Protein AF-A0A660QD11-F1 (afdb_monomer_lite)

pLDDT: mean 92.78, std 10.87, range [31.27, 98.81]

Foldseek 3Di:
DPAPDQQNPHWADWEWDQAPVRKIKIWTWGHHPPADTFIWIWIDPPNPPDTDTQPPPRQGGPKTWQYWDQDPLKIWTKIWAQCQDPVVRDGPHATFIWIFMDSDPSHTDCVPIDGQGDADPDPDQQNRHKGNWEWDDALQKIKIWIFGGPQDSPWGFAIFMWIGNPSRHIGGQPAPDTPDGFDDAQDLQLAGKHNFYWDDDDQKIKTKIKGKHHGDHDVPSDPHPDPPIDIDIDIDMDGPVVVVVRSVDDDDPNSRPPPDDD

Sequence (262 aa):
GAPGSFDGKELLDSSPVVGKDGKVYLFYSAKATNLDYSLCGSVSDDGGHSFKKFKNNPLKRHVGVNDIIFHNDRYYLYYTDCKWNEEARRVEDQLRIYVVVSDDPETFDFSKAKAVLSPGYNKEWDSLSIGGAKVFRLAGKWWMVYQGSDKHWDFPDRFHCAVSDDLVSWMKIDNNRPLFKRGKSGAWNQGAIWQGEVRVHDDMLYLFYEAWGSEGYAPYRDVMYYEGGYSQLGLAACSIEDFLTWTQIKLSPETAIQTGFP

Structure (mmCIF, N/CA/C/O backbone):
data_AF-A0A660QD11-F1
#
_entry.id   AF-A0A660QD11-F1
#
loop_
_atom_site.group_PDB
_atom_site.id
_atom_site.type_symbol
_atom_site.label_atom_id
_atom_site.label_alt_id
_atom_site.label_comp_id
_atom_site.label_asym_id
_atom_site.label_entity_id
_atom_site.label_seq_id
_atom_site.pdbx_PDB_ins_code
_atom_site.Cartn_x
_atom_site.Cartn_y
_atom_site.Cartn_z
_atom_site.occupancy
_atom_site.B_iso_or_equiv
_atom_site.auth_seq_id
_atom_site.auth_comp_id
_atom_site.auth_asym_id
_atom_site.auth_atom_id
_atom_site.pdbx_PDB_model_num
ATOM 1 N N . GLY A 1 1 ? -5.719 20.757 -1.429 1.00 77.88 1 GLY A N 1
ATOM 2 C CA . GLY A 1 1 ? -6.441 21.725 -0.577 1.00 77.88 1 GLY A CA 1
ATOM 3 C C . GLY A 1 1 ? -6.055 23.147 -0.918 1.00 77.88 1 GLY A C 1
ATOM 4 O O . GLY A 1 1 ? -5.396 23.367 -1.924 1.00 77.88 1 GLY A O 1
ATOM 5 N N . ALA A 1 2 ? -6.466 24.120 -0.101 1.00 84.38 2 ALA A N 1
ATOM 6 C CA . ALA A 1 2 ? -6.066 25.515 -0.294 1.00 84.38 2 ALA A CA 1
ATOM 7 C C . ALA A 1 2 ? -4.530 25.672 -0.225 1.00 84.38 2 ALA A C 1
ATOM 9 O O . ALA A 1 2 ? -3.879 24.897 0.494 1.00 84.38 2 ALA A O 1
ATOM 10 N N . PRO A 1 3 ? -3.939 26.666 -0.914 1.00 84.44 3 PRO A N 1
ATOM 11 C CA . PRO A 1 3 ? -2.522 26.984 -0.769 1.00 84.44 3 PRO A CA 1
ATOM 12 C C . PRO A 1 3 ? -2.124 27.117 0.708 1.00 84.44 3 PRO A C 1
ATOM 14 O O . PRO A 1 3 ? -2.835 27.732 1.498 1.00 84.44 3 PRO A O 1
ATOM 17 N N . GLY A 1 4 ? -1.006 26.498 1.091 1.00 82.31 4 GLY A N 1
ATOM 18 C CA . GLY A 1 4 ? -0.515 26.483 2.476 1.00 82.31 4 GLY A CA 1
ATOM 19 C C . GLY A 1 4 ? -1.114 25.398 3.382 1.00 82.31 4 GLY A C 1
ATOM 20 O O . GLY A 1 4 ? -0.615 25.207 4.487 1.00 82.31 4 GLY A O 1
ATOM 21 N N . SER A 1 5 ? -2.128 24.648 2.933 1.00 87.94 5 SER A N 1
ATOM 22 C CA . SER A 1 5 ? -2.601 23.458 3.659 1.00 87.94 5 SER A CA 1
ATOM 23 C C . SER A 1 5 ? -1.692 22.240 3.435 1.00 87.94 5 SER A C 1
ATOM 25 O O . SER A 1 5 ? -0.905 22.207 2.490 1.00 87.94 5 SER A O 1
ATOM 27 N N . PHE A 1 6 ? -1.819 21.225 4.296 1.00 88.00 6 PHE A N 1
ATOM 28 C CA . PHE A 1 6 ? -1.014 19.993 4.270 1.00 88.00 6 PHE A CA 1
ATOM 29 C C . PHE A 1 6 ? -1.144 19.171 2.972 1.00 88.00 6 PHE A C 1
ATOM 31 O O . PHE A 1 6 ? -0.243 18.411 2.643 1.00 88.00 6 PHE A O 1
ATOM 38 N N . ASP A 1 7 ? -2.221 19.365 2.208 1.00 90.00 7 ASP A N 1
ATOM 39 C CA . ASP A 1 7 ? -2.457 18.779 0.878 1.00 90.00 7 ASP A CA 1
ATOM 40 C C . ASP A 1 7 ? -2.529 19.865 -0.213 1.00 90.00 7 ASP A C 1
ATOM 42 O O . ASP A 1 7 ? -3.217 19.724 -1.224 1.00 90.00 7 ASP A O 1
ATOM 46 N N . GLY A 1 8 ? -1.893 21.017 0.021 1.00 89.69 8 GLY A N 1
ATOM 47 C CA . GLY A 1 8 ? -1.971 22.192 -0.848 1.00 89.69 8 GLY A CA 1
ATOM 48 C C . GLY A 1 8 ? -1.295 22.027 -2.213 1.00 89.69 8 GLY A C 1
ATOM 49 O O . GLY A 1 8 ? -1.544 22.854 -3.085 1.00 89.69 8 GLY A O 1
ATOM 50 N N . LYS A 1 9 ? -0.455 20.998 -2.402 1.00 91.50 9 LYS A N 1
ATOM 51 C CA . LYS A 1 9 ? 0.122 20.648 -3.710 1.00 91.50 9 LYS A CA 1
ATOM 52 C C . LYS A 1 9 ? -0.584 19.455 -4.336 1.00 91.50 9 LYS A C 1
ATOM 54 O O . LYS A 1 9 ? -1.064 19.561 -5.457 1.00 91.50 9 LYS A O 1
ATOM 59 N N . GLU A 1 10 ? -0.631 18.335 -3.620 1.00 90.94 10 GLU A N 1
ATOM 60 C CA . GLU A 1 10 ? -1.153 17.073 -4.147 1.00 90.94 10 GLU A CA 1
ATOM 61 C C . GLU A 1 10 ? -1.957 16.334 -3.069 1.00 90.94 10 GLU A C 1
ATOM 63 O O . GLU A 1 10 ? -1.630 16.387 -1.877 1.00 90.94 10 GLU A O 1
ATOM 68 N N . LEU A 1 11 ? -2.998 15.638 -3.524 1.00 92.38 11 LEU A N 1
ATOM 69 C CA . LEU A 1 11 ? -3.723 14.597 -2.807 1.00 92.38 11 LEU A CA 1
ATOM 70 C C . LEU A 1 11 ? -3.674 13.369 -3.714 1.00 92.38 11 LEU A C 1
ATOM 72 O O . LEU A 1 11 ? -4.241 13.390 -4.803 1.00 92.38 11 LEU A O 1
ATOM 76 N N . LEU A 1 12 ? -2.937 12.354 -3.287 1.00 91.62 12 LEU A N 1
ATOM 77 C CA . LEU A 1 12 ? -2.628 11.142 -4.043 1.00 91.62 12 LEU A CA 1
ATOM 78 C C . LEU A 1 12 ? -2.985 9.924 -3.204 1.00 91.62 12 LEU A C 1
ATOM 80 O O . LEU A 1 12 ? -3.249 10.085 -2.014 1.00 91.62 12 LEU A O 1
ATOM 84 N N . ASP A 1 13 ? -2.945 8.739 -3.820 1.00 91.12 13 ASP A N 1
ATOM 85 C CA . ASP A 1 13 ? -3.109 7.432 -3.177 1.00 91.12 13 ASP A CA 1
ATOM 86 C C . ASP A 1 13 ? -4.219 7.430 -2.133 1.00 91.12 13 ASP A C 1
ATOM 88 O O . ASP A 1 13 ? -3.989 7.747 -0.968 1.00 91.12 13 ASP A O 1
ATOM 92 N N . SER A 1 14 ? -5.439 7.100 -2.542 1.00 95.00 14 SER A N 1
ATOM 93 C CA . SER A 1 14 ? -6.582 7.154 -1.635 1.00 95.00 14 SER A CA 1
ATOM 94 C C . SER A 1 14 ? -7.103 5.773 -1.265 1.00 95.00 14 SER A C 1
ATOM 96 O O . SER A 1 14 ? -6.942 4.801 -2.008 1.00 95.00 14 SER A O 1
ATOM 98 N N . SER A 1 15 ? -7.724 5.697 -0.093 1.00 97.44 15 SER A N 1
ATOM 99 C CA . SER A 1 15 ? -8.391 4.497 0.378 1.00 97.44 15 SER A CA 1
ATOM 100 C C . SER A 1 15 ? -9.648 4.861 1.166 1.00 97.44 15 SER A C 1
ATOM 102 O O . SER A 1 15 ? -9.540 5.443 2.252 1.00 97.44 15 SER A O 1
ATOM 104 N N . PRO A 1 16 ? -10.842 4.585 0.615 1.00 97.12 16 PRO A N 1
ATOM 105 C CA . PRO A 1 16 ? -12.098 4.795 1.313 1.00 97.12 16 PRO A CA 1
ATOM 106 C C . PRO A 1 16 ? -12.467 3.587 2.183 1.00 97.12 16 PRO A C 1
ATOM 108 O O . PRO A 1 16 ? -12.182 2.445 1.834 1.00 97.12 16 PRO A O 1
ATOM 111 N N . VAL A 1 17 ? -13.185 3.832 3.275 1.00 98.00 17 VAL A N 1
ATOM 112 C CA . VAL A 1 17 ? -13.848 2.799 4.076 1.00 98.00 17 VAL A CA 1
ATOM 113 C C . VAL A 1 17 ? -15.191 3.314 4.580 1.00 98.00 17 VAL A C 1
ATOM 115 O O . VAL A 1 17 ? -15.317 4.485 4.936 1.00 98.00 17 VAL A O 1
ATOM 118 N N . VAL A 1 18 ? -16.199 2.443 4.621 1.00 97.94 18 VAL A N 1
ATOM 119 C CA . VAL A 1 18 ? -17.482 2.749 5.265 1.00 97.94 18 VAL A CA 1
ATOM 120 C C . VAL A 1 18 ? -17.427 2.273 6.712 1.00 97.94 18 VAL A C 1
ATOM 122 O O . VAL A 1 18 ? -17.139 1.104 6.971 1.00 97.94 18 VAL A O 1
ATOM 125 N N . GLY A 1 19 ? -17.662 3.184 7.653 1.00 95.56 19 GLY A N 1
ATOM 126 C CA . GLY A 1 19 ? -17.728 2.862 9.077 1.00 95.56 19 GLY A CA 1
ATOM 127 C C . GLY A 1 19 ? -19.075 2.274 9.495 1.00 95.56 19 GLY A C 1
ATOM 128 O O . GLY A 1 19 ? -20.055 2.317 8.752 1.00 95.56 19 GLY A O 1
ATOM 129 N N . LYS A 1 20 ? -19.164 1.779 10.736 1.00 94.44 20 LYS A N 1
ATOM 130 C CA . LYS A 1 20 ? -20.438 1.299 11.320 1.00 94.44 20 LYS A CA 1
ATOM 131 C C . LYS A 1 20 ? -21.542 2.355 11.393 1.00 94.44 20 LYS A C 1
ATOM 133 O O . LYS A 1 20 ? -22.709 2.010 11.529 1.00 94.44 20 LYS A O 1
ATOM 138 N N . ASP A 1 21 ? -21.177 3.630 11.359 1.00 95.81 21 ASP A N 1
ATOM 139 C CA . ASP A 1 21 ? -22.100 4.762 11.361 1.00 95.81 21 ASP A CA 1
ATOM 140 C C . ASP A 1 21 ? -22.581 5.149 9.952 1.00 95.81 21 ASP A C 1
ATOM 142 O O . ASP A 1 21 ? -23.309 6.128 9.799 1.00 95.81 21 ASP A O 1
ATOM 146 N N . GLY A 1 22 ? -22.193 4.383 8.926 1.00 96.38 22 GLY A N 1
ATOM 147 C CA . GLY A 1 22 ? -22.567 4.610 7.531 1.00 96.38 22 GLY A CA 1
ATOM 148 C C . GLY A 1 22 ? -21.799 5.747 6.856 1.00 96.38 22 GLY A C 1
ATOM 149 O O . GLY A 1 22 ? -22.058 6.039 5.689 1.00 96.38 22 GLY A O 1
ATOM 150 N N . LYS A 1 23 ? -20.852 6.385 7.554 1.00 98.06 23 LYS A N 1
ATOM 151 C CA . LYS A 1 23 ? -20.016 7.445 6.987 1.00 98.06 23 LYS A CA 1
ATOM 152 C C . LYS A 1 23 ? -18.918 6.866 6.113 1.00 98.06 23 LYS A C 1
ATOM 154 O O . LYS A 1 23 ? -18.403 5.778 6.380 1.00 98.06 23 LYS A O 1
ATOM 159 N N . VAL A 1 24 ? -18.516 7.629 5.100 1.00 98.56 24 VAL A N 1
ATOM 160 C CA . VAL A 1 24 ? -17.360 7.293 4.264 1.00 98.56 24 VAL A CA 1
ATOM 161 C C . VAL A 1 24 ? -16.143 8.029 4.802 1.00 98.56 24 VAL A C 1
ATOM 163 O O . VAL A 1 24 ? -16.077 9.257 4.761 1.00 98.56 24 VAL A O 1
ATOM 166 N N . TYR A 1 25 ? -15.155 7.283 5.272 1.00 98.50 25 TYR A N 1
ATOM 167 C CA . TYR A 1 25 ? -13.856 7.812 5.660 1.00 98.50 25 TYR A CA 1
ATOM 168 C C . TYR A 1 25 ? -12.881 7.623 4.505 1.00 98.50 25 TYR A C 1
ATOM 170 O O . TYR A 1 25 ? -12.671 6.505 4.047 1.00 98.50 25 TYR A O 1
ATOM 178 N N . LEU A 1 26 ? -12.286 8.711 4.029 1.00 98.12 26 LEU A N 1
ATOM 179 C CA . LEU A 1 26 ? -11.295 8.708 2.961 1.00 98.12 26 LEU A CA 1
ATOM 180 C C . LEU A 1 26 ? -9.928 9.037 3.546 1.00 98.12 26 LEU A C 1
ATOM 182 O O . LEU A 1 26 ? -9.682 10.177 3.952 1.00 98.12 26 LEU A O 1
ATOM 186 N N . PHE A 1 27 ? -9.044 8.047 3.547 1.00 98.19 27 PHE A N 1
ATOM 187 C CA . PHE A 1 27 ? -7.632 8.215 3.860 1.00 98.19 27 PHE A CA 1
ATOM 188 C C . PHE A 1 27 ? -6.861 8.484 2.578 1.00 98.19 27 PHE A C 1
ATOM 190 O O . PHE A 1 27 ? -7.189 7.934 1.528 1.00 98.19 27 PHE A O 1
ATOM 197 N N . TYR A 1 28 ? -5.857 9.348 2.650 1.00 96.94 28 TYR A N 1
ATOM 198 C CA . TYR A 1 28 ? -5.106 9.763 1.475 1.00 96.94 28 TYR A CA 1
ATOM 199 C C . TYR A 1 28 ? -3.697 10.221 1.823 1.00 96.94 28 TYR A C 1
ATOM 201 O O . TYR A 1 28 ? -3.404 10.604 2.961 1.00 96.94 28 TYR A O 1
ATOM 209 N N . SER A 1 29 ? -2.836 10.230 0.815 1.00 95.38 29 SER A N 1
ATOM 210 C CA . SER A 1 29 ? -1.491 10.776 0.912 1.00 95.38 29 SER A CA 1
ATOM 211 C C . SER A 1 29 ? -1.466 12.234 0.456 1.00 95.38 29 SER A C 1
ATOM 213 O O . SER A 1 29 ? -1.891 12.584 -0.643 1.00 95.38 29 SER A O 1
ATOM 215 N N . ALA A 1 30 ? -0.973 13.113 1.317 1.00 95.06 30 ALA A N 1
ATOM 216 C CA . ALA A 1 30 ? -0.918 14.549 1.099 1.00 95.06 30 ALA A CA 1
ATOM 217 C C . ALA A 1 30 ? 0.518 15.024 0.857 1.00 95.06 30 ALA A C 1
ATOM 219 O O . ALA A 1 30 ? 1.453 14.550 1.506 1.00 95.06 30 ALA A O 1
ATOM 220 N N . LYS A 1 31 ? 0.684 16.013 -0.028 1.00 91.88 31 LYS A N 1
ATOM 221 C CA . LYS A 1 31 ? 1.933 16.774 -0.182 1.00 91.88 31 LYS A CA 1
ATOM 222 C C . LYS A 1 31 ? 1.668 18.274 -0.135 1.00 91.88 31 LYS A C 1
ATOM 224 O O . LYS A 1 31 ? 0.706 18.779 -0.725 1.00 91.88 31 LYS A O 1
ATOM 229 N N . ALA A 1 32 ? 2.595 19.004 0.480 1.00 88.31 32 ALA A N 1
ATOM 230 C CA . ALA A 1 32 ? 2.636 20.463 0.461 1.00 88.31 32 ALA A CA 1
ATOM 231 C C . ALA A 1 32 ? 4.073 20.980 0.308 1.00 88.31 32 ALA A C 1
ATOM 233 O O . ALA A 1 32 ? 5.034 20.223 0.344 1.00 88.31 32 ALA A O 1
ATOM 234 N N . THR A 1 33 ? 4.247 22.295 0.134 1.00 80.75 33 THR A N 1
ATOM 235 C CA . THR A 1 33 ? 5.582 22.913 -0.010 1.00 80.75 33 THR A CA 1
ATOM 236 C C . THR A 1 33 ? 6.511 22.623 1.168 1.00 80.75 33 THR A C 1
ATOM 238 O O . THR A 1 33 ? 7.699 22.424 0.949 1.00 80.75 33 THR A O 1
ATOM 241 N N . ASN A 1 34 ? 5.961 22.565 2.383 1.00 74.56 34 ASN A N 1
ATOM 242 C CA . ASN A 1 34 ? 6.710 22.375 3.629 1.00 74.56 34 ASN A CA 1
ATOM 243 C C . ASN A 1 34 ? 6.324 21.072 4.346 1.00 74.56 34 ASN A C 1
ATOM 245 O O . ASN A 1 34 ? 6.570 20.925 5.541 1.00 74.56 34 ASN A O 1
ATOM 249 N N . LEU A 1 35 ? 5.650 20.160 3.642 1.00 71.06 35 LEU A N 1
ATOM 250 C CA . LEU A 1 35 ? 5.231 18.879 4.187 1.00 71.06 35 LEU A CA 1
ATOM 251 C C . LEU A 1 35 ? 5.497 17.790 3.153 1.00 71.06 35 LEU A C 1
ATOM 253 O O . LEU A 1 35 ? 4.844 17.749 2.107 1.00 71.06 35 LEU A O 1
ATOM 257 N N . ASP A 1 36 ? 6.449 16.920 3.479 1.00 77.06 36 ASP A N 1
ATOM 258 C CA . ASP A 1 36 ? 6.684 15.680 2.745 1.00 77.06 36 ASP A CA 1
ATOM 259 C C . ASP A 1 36 ? 5.462 14.751 2.847 1.00 77.06 36 ASP A C 1
ATOM 261 O O . ASP A 1 36 ? 4.577 14.964 3.681 1.00 77.06 36 ASP A O 1
ATOM 265 N N . TYR A 1 37 ? 5.428 13.708 2.013 1.00 88.00 37 TYR A N 1
ATOM 266 C CA . TYR A 1 37 ? 4.344 12.718 1.925 1.00 88.00 37 TYR A CA 1
ATOM 267 C C . TYR A 1 37 ? 3.737 12.380 3.295 1.00 88.00 37 TYR A C 1
ATOM 269 O O . TYR A 1 37 ? 4.447 11.893 4.172 1.00 88.00 37 TYR A O 1
ATOM 277 N N . SER A 1 38 ? 2.461 12.702 3.515 1.00 94.62 38 SER A N 1
ATOM 278 C CA . SER A 1 38 ? 1.818 12.557 4.827 1.00 94.62 38 SER A CA 1
ATOM 279 C C . SER A 1 38 ? 0.445 11.909 4.731 1.00 94.62 38 SER A C 1
ATOM 281 O O . SER A 1 38 ? -0.397 12.318 3.936 1.00 94.62 38 SER A O 1
ATOM 283 N N . LEU A 1 39 ? 0.193 10.953 5.616 1.00 97.06 39 LEU A N 1
ATOM 284 C CA . LEU A 1 39 ? -1.078 10.269 5.763 1.00 97.06 39 LEU A CA 1
ATOM 285 C C . LEU A 1 39 ? -2.090 11.212 6.413 1.00 97.06 39 LEU A C 1
ATOM 287 O O . LEU A 1 39 ? -1.892 11.683 7.537 1.00 97.06 39 LEU A O 1
ATOM 291 N N . CYS A 1 40 ? -3.176 11.470 5.699 1.00 97.25 40 CYS A N 1
ATOM 292 C CA . CYS A 1 40 ? -4.282 12.312 6.130 1.00 97.25 40 CYS A CA 1
ATOM 293 C C . CYS A 1 40 ? -5.609 11.566 5.977 1.00 97.25 40 CYS A C 1
ATOM 295 O O . CYS A 1 40 ? -5.684 10.530 5.317 1.00 97.25 40 CYS A O 1
ATOM 297 N N . GLY A 1 41 ? -6.663 12.113 6.575 1.00 97.50 41 GLY A N 1
ATOM 298 C CA . GLY A 1 41 ? -8.009 11.584 6.424 1.00 97.50 41 GLY A CA 1
ATOM 299 C C . GLY A 1 41 ? -9.098 12.649 6.374 1.00 97.50 41 GLY A C 1
ATOM 300 O O . GLY A 1 41 ? -8.922 13.810 6.763 1.00 97.50 41 GLY A O 1
ATOM 301 N N . SER A 1 42 ? -10.245 12.247 5.849 1.00 97.88 42 SER A N 1
ATOM 302 C CA . SER A 1 42 ? -11.457 13.051 5.767 1.00 97.88 42 SER A CA 1
ATOM 303 C C . SER A 1 42 ? -12.692 12.167 5.895 1.00 97.88 42 SER A C 1
ATOM 305 O O . SER A 1 42 ? -12.618 10.964 5.668 1.00 97.88 42 SER A O 1
ATOM 307 N N . VAL A 1 43 ? -13.818 12.757 6.277 1.00 98.38 43 VAL A N 1
ATOM 308 C CA . VAL A 1 43 ? -15.099 12.072 6.456 1.00 98.38 43 VAL A CA 1
ATOM 309 C C . VAL A 1 43 ? -16.163 12.703 5.574 1.00 98.38 43 VAL A C 1
ATOM 311 O O . VAL A 1 43 ? -16.200 13.925 5.409 1.00 98.38 43 VAL A O 1
ATOM 314 N N . SER A 1 44 ? -17.028 11.863 5.030 1.00 98.50 44 SER A N 1
ATOM 315 C CA . SER A 1 44 ? -18.234 12.236 4.312 1.00 98.50 44 SER A CA 1
ATOM 316 C C . SER A 1 44 ? -19.456 11.641 5.007 1.00 98.50 44 SER A C 1
ATOM 318 O O . SER A 1 44 ? -19.491 10.450 5.326 1.00 98.50 44 SER A O 1
ATOM 320 N N . ASP A 1 45 ? -20.467 12.491 5.179 1.00 97.94 45 ASP A N 1
ATOM 321 C CA . ASP A 1 45 ? -21.786 12.141 5.718 1.00 97.94 45 ASP A CA 1
ATOM 322 C C . ASP A 1 45 ? -22.848 12.035 4.600 1.00 97.94 45 ASP A C 1
ATOM 324 O O . ASP A 1 45 ? -24.026 11.829 4.878 1.00 97.94 45 ASP A O 1
ATOM 328 N N . ASP A 1 46 ? -22.448 12.201 3.334 1.00 97.00 46 ASP A N 1
ATOM 329 C CA . ASP A 1 46 ? -23.330 12.286 2.161 1.00 97.00 46 ASP A CA 1
ATOM 330 C C . ASP A 1 46 ? -22.993 11.247 1.079 1.00 97.00 46 ASP A C 1
ATOM 332 O O . ASP A 1 46 ? -23.217 11.474 -0.106 1.00 97.00 46 ASP A O 1
ATOM 336 N N . GLY A 1 47 ? -22.445 10.096 1.477 1.00 93.69 47 GLY A N 1
ATOM 337 C CA . GLY A 1 47 ? -22.133 9.002 0.551 1.00 93.69 47 GLY A CA 1
ATOM 338 C C . GLY A 1 47 ? -20.899 9.245 -0.325 1.00 93.69 47 GLY A C 1
ATOM 339 O O . GLY A 1 47 ? -20.739 8.596 -1.355 1.00 93.69 47 GLY A O 1
ATOM 340 N N . GLY A 1 48 ? -20.015 10.160 0.077 1.00 95.56 48 GLY A N 1
ATOM 341 C CA . GLY A 1 48 ? -18.771 10.481 -0.622 1.00 95.56 48 GLY A CA 1
ATOM 342 C C . GLY A 1 48 ? -18.882 11.632 -1.624 1.00 95.56 48 GLY A C 1
ATOM 343 O O . GLY A 1 48 ? -17.968 11.815 -2.426 1.00 95.56 48 GLY A O 1
ATOM 344 N N . HIS A 1 49 ? -19.966 12.413 -1.606 1.00 95.38 49 HIS A N 1
ATOM 345 C CA . HIS A 1 49 ? -20.106 13.584 -2.478 1.00 95.38 49 HIS A CA 1
ATOM 346 C C . HIS A 1 49 ? -19.310 14.790 -1.970 1.00 95.38 49 HIS A C 1
ATOM 348 O O . HIS A 1 49 ? -18.741 15.541 -2.766 1.00 95.38 49 HIS A O 1
ATOM 354 N N . SER A 1 50 ? -19.229 14.969 -0.653 1.00 96.56 50 SER A N 1
ATOM 355 C CA . SER A 1 50 ? -18.430 16.008 -0.014 1.00 96.56 50 SER A CA 1
ATOM 356 C C . SER A 1 50 ? -17.663 15.467 1.187 1.00 96.56 50 SER A C 1
ATOM 358 O O . SER A 1 50 ? -18.105 14.553 1.878 1.00 96.56 50 SER A O 1
ATOM 360 N N . PHE A 1 51 ? -16.485 16.045 1.437 1.00 96.81 51 PHE A N 1
ATOM 361 C CA . PHE A 1 51 ? -15.578 15.588 2.486 1.00 96.81 51 PHE A CA 1
ATOM 362 C C . PHE A 1 51 ? -15.158 16.726 3.408 1.00 96.81 51 PHE A C 1
ATOM 364 O O . PHE A 1 51 ? -14.716 17.794 2.973 1.00 96.81 51 PHE A O 1
ATOM 371 N N . LYS A 1 52 ? -15.217 16.454 4.710 1.00 97.12 52 LYS A N 1
ATOM 372 C CA . LYS A 1 52 ? -14.641 17.281 5.763 1.00 97.12 52 LYS A CA 1
ATOM 373 C C . LYS A 1 52 ? -13.346 16.646 6.252 1.00 97.12 52 LYS A C 1
ATOM 375 O O . LYS A 1 52 ? -13.322 15.501 6.683 1.00 97.12 52 LYS A O 1
ATOM 380 N N . LYS A 1 53 ? -12.259 17.411 6.226 1.00 96.62 53 LYS A N 1
ATOM 381 C CA . LYS A 1 53 ? -10.955 16.982 6.749 1.00 96.62 53 LYS A CA 1
ATOM 382 C C . LYS A 1 53 ? -11.032 16.680 8.246 1.00 96.62 53 LYS A C 1
ATOM 384 O O . LYS A 1 53 ? -11.659 17.439 8.989 1.00 96.62 53 LYS A O 1
ATOM 389 N N . PHE A 1 54 ? -10.329 15.638 8.684 1.00 97.31 54 PHE A N 1
ATOM 390 C CA . PHE A 1 54 ? -10.124 15.380 10.110 1.00 97.31 54 PHE A CA 1
ATOM 391 C C . PHE A 1 54 ? -9.423 16.560 10.774 1.00 97.31 54 PHE A C 1
ATOM 393 O O . PHE A 1 54 ? -8.579 17.231 10.165 1.00 97.31 54 PHE A O 1
ATOM 400 N N . LYS A 1 55 ? -9.753 16.794 12.046 1.00 94.62 55 LYS A N 1
ATOM 401 C CA . LYS A 1 55 ? -9.146 17.877 12.834 1.00 94.62 55 LYS A CA 1
ATOM 402 C C . LYS A 1 55 ? -7.667 17.625 13.128 1.00 94.62 55 LYS A C 1
ATOM 404 O O . LYS A 1 55 ? -6.899 18.577 13.181 1.00 94.62 55 LYS A O 1
ATOM 409 N N . ASN A 1 56 ? -7.284 16.358 13.274 1.00 92.12 56 ASN A N 1
ATOM 410 C CA . ASN A 1 56 ? -5.943 15.940 13.686 1.00 92.12 56 ASN A CA 1
ATOM 411 C C . ASN A 1 56 ? -4.996 15.685 12.501 1.00 92.12 56 ASN A C 1
ATOM 413 O O . ASN A 1 56 ? -3.982 15.017 12.659 1.00 92.12 56 ASN A O 1
ATOM 417 N N . ASN A 1 57 ? -5.323 16.181 11.304 1.00 94.50 57 ASN A N 1
ATOM 418 C CA . ASN A 1 57 ? -4.432 16.044 10.156 1.00 94.50 57 ASN A CA 1
ATOM 419 C C . ASN A 1 57 ? -3.146 16.884 10.312 1.00 94.50 57 ASN A C 1
ATOM 421 O O . ASN A 1 57 ? -3.221 18.021 10.784 1.00 94.50 57 ASN A O 1
ATOM 425 N N . PRO A 1 58 ? -1.997 16.397 9.804 1.00 95.00 58 PRO A N 1
ATOM 426 C CA . PRO A 1 58 ? -1.785 15.049 9.266 1.00 95.00 58 PRO A CA 1
ATOM 427 C C . PRO A 1 58 ? -1.779 13.992 10.381 1.00 95.00 58 PRO A C 1
ATOM 429 O O . PRO A 1 58 ? -1.213 14.222 11.445 1.00 95.00 58 PRO A O 1
ATOM 432 N N . LEU A 1 59 ? -2.350 12.814 10.111 1.00 96.69 59 LEU A N 1
ATOM 433 C CA . LEU A 1 59 ? -2.371 11.703 11.070 1.00 96.69 59 LEU A CA 1
ATOM 434 C C . LEU A 1 59 ? -0.959 11.159 11.321 1.00 96.69 59 LEU A C 1
ATOM 436 O O . LEU A 1 59 ? -0.597 10.856 12.456 1.00 96.69 59 LEU A O 1
ATOM 440 N N . LYS A 1 60 ? -0.143 11.056 10.265 1.00 95.69 60 LYS A N 1
ATOM 441 C CA . LYS A 1 60 ? 1.276 10.696 10.366 1.00 95.69 60 LYS A CA 1
ATOM 442 C C . LYS A 1 60 ? 2.076 11.311 9.222 1.00 95.69 60 LYS A C 1
ATOM 444 O O . LYS A 1 60 ? 1.694 11.209 8.060 1.00 95.69 60 LYS A O 1
ATOM 449 N N . ARG A 1 61 ? 3.207 11.935 9.556 1.00 93.94 61 ARG A N 1
ATOM 450 C CA . ARG A 1 61 ? 4.144 12.514 8.579 1.00 93.94 61 ARG A CA 1
ATOM 451 C C . ARG A 1 61 ? 5.071 11.446 7.989 1.00 93.94 61 ARG A C 1
ATOM 453 O O . ARG A 1 61 ? 5.347 10.442 8.647 1.00 93.94 61 ARG A O 1
ATOM 460 N N . HIS A 1 62 ? 5.586 11.717 6.790 1.00 92.56 62 HIS A N 1
ATOM 461 C CA . HIS A 1 62 ? 6.577 10.911 6.056 1.00 92.56 62 HIS A CA 1
ATOM 462 C C . HIS A 1 62 ? 6.115 9.499 5.657 1.00 92.56 62 HIS A C 1
ATOM 464 O O . HIS A 1 62 ? 6.941 8.617 5.428 1.00 92.56 62 HIS A O 1
ATOM 470 N N . VAL A 1 63 ? 4.802 9.281 5.571 1.00 94.25 63 VAL A N 1
ATOM 471 C CA . VAL A 1 63 ? 4.194 8.022 5.122 1.00 94.25 63 VAL A CA 1
ATOM 472 C C . VAL A 1 63 ? 2.968 8.306 4.264 1.00 94.25 63 VAL A C 1
ATOM 474 O O . VAL A 1 63 ? 2.323 9.340 4.429 1.00 94.25 63 VAL A O 1
ATOM 477 N N . GLY A 1 64 ? 2.639 7.375 3.374 1.00 92.12 64 GLY A N 1
ATOM 478 C CA . GLY A 1 64 ? 1.395 7.376 2.606 1.00 92.12 64 GLY A CA 1
ATOM 479 C C . GLY A 1 64 ? 0.458 6.258 3.040 1.00 92.12 64 GLY A C 1
ATOM 480 O O . GLY A 1 64 ? 0.900 5.277 3.643 1.00 92.12 64 GLY A O 1
ATOM 481 N N . VAL A 1 65 ? -0.830 6.399 2.730 1.00 95.75 65 VAL A N 1
ATOM 482 C CA . VAL A 1 65 ? -1.799 5.313 2.931 1.00 95.75 65 VAL A CA 1
ATOM 483 C C . VAL A 1 65 ? -1.567 4.199 1.911 1.00 95.75 65 VAL A C 1
ATOM 485 O O . VAL A 1 65 ? -1.278 4.463 0.747 1.00 95.75 65 VAL A O 1
ATOM 488 N N . ASN A 1 66 ? -1.732 2.956 2.355 1.00 97.56 66 ASN A N 1
ATOM 489 C CA . ASN A 1 66 ? -1.905 1.811 1.470 1.00 97.56 66 ASN A CA 1
ATOM 490 C C . ASN A 1 66 ? -3.391 1.434 1.408 1.00 97.56 66 ASN A C 1
ATOM 492 O O . ASN A 1 66 ? -4.021 1.563 0.361 1.00 97.56 66 ASN A O 1
ATOM 496 N N . ASP A 1 67 ? -3.971 1.050 2.549 1.00 98.50 67 ASP A N 1
ATOM 497 C CA . ASP A 1 67 ? -5.368 0.617 2.630 1.00 98.50 67 ASP A CA 1
ATOM 498 C C . ASP A 1 67 ? -5.977 0.862 4.015 1.00 98.50 67 ASP A C 1
ATOM 500 O O . ASP A 1 67 ? -5.252 1.035 4.996 1.00 98.50 67 ASP A O 1
ATOM 504 N N . ILE A 1 68 ? -7.303 0.837 4.112 1.00 98.62 68 ILE A N 1
ATOM 505 C CA . ILE A 1 68 ? -8.045 0.861 5.370 1.00 98.62 68 ILE A CA 1
ATOM 506 C C . ILE A 1 68 ? -9.205 -0.134 5.318 1.00 98.62 68 ILE A C 1
ATOM 508 O O . ILE A 1 68 ? -10.067 -0.068 4.449 1.00 98.62 68 ILE A O 1
ATOM 512 N N . ILE A 1 69 ? -9.268 -1.028 6.303 1.00 98.50 69 ILE A N 1
ATOM 513 C CA . ILE A 1 69 ? -10.330 -2.037 6.395 1.00 98.50 69 ILE A CA 1
ATOM 514 C C . ILE A 1 69 ? -11.122 -1.831 7.681 1.00 98.50 69 ILE A C 1
ATOM 516 O O . ILE A 1 69 ? -10.535 -1.750 8.759 1.00 98.50 69 ILE A O 1
ATOM 520 N N . PHE A 1 70 ? -12.451 -1.784 7.581 1.00 98.50 70 PHE A N 1
ATOM 521 C CA . PHE A 1 70 ? -13.342 -1.846 8.736 1.00 98.50 70 PHE A CA 1
ATOM 522 C C . PHE A 1 70 ? -13.840 -3.282 8.915 1.00 98.50 70 PHE A C 1
ATOM 524 O O . PHE A 1 70 ? -14.491 -3.843 8.034 1.00 98.50 70 PHE A O 1
ATOM 531 N N . HIS A 1 71 ? -13.499 -3.907 10.040 1.00 97.94 71 HIS A N 1
ATOM 532 C CA . HIS A 1 71 ? -13.886 -5.281 10.346 1.00 97.94 71 HIS A CA 1
ATOM 533 C C . HIS A 1 71 ? -14.015 -5.488 11.856 1.00 97.94 71 HIS A C 1
ATOM 535 O O . HIS A 1 71 ? -13.155 -5.045 12.614 1.00 97.94 71 HIS A O 1
ATOM 541 N N . ASN A 1 72 ? -15.071 -6.184 12.293 1.00 96.38 72 ASN A N 1
ATOM 54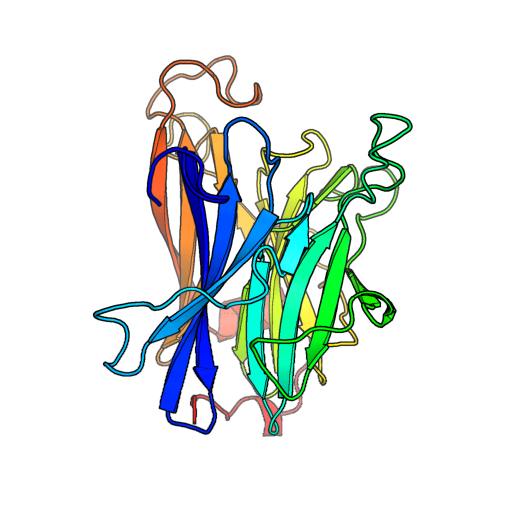2 C CA . ASN A 1 72 ? -15.352 -6.478 13.707 1.00 96.38 72 ASN A CA 1
ATOM 543 C C . ASN A 1 72 ? -15.242 -5.238 14.613 1.00 96.38 72 ASN A C 1
ATOM 545 O O . ASN A 1 72 ? -14.532 -5.265 15.616 1.00 96.38 72 ASN A O 1
ATOM 549 N N . ASP A 1 73 ? -15.911 -4.148 14.222 1.00 97.06 73 ASP A N 1
ATOM 550 C CA . ASP A 1 73 ? -15.915 -2.859 14.930 1.00 97.06 73 ASP A CA 1
ATOM 551 C C . ASP A 1 73 ? -14.542 -2.183 15.080 1.00 97.06 73 ASP A C 1
ATOM 553 O O . ASP A 1 73 ? -14.345 -1.348 15.964 1.00 97.06 73 ASP A O 1
ATOM 557 N N . ARG A 1 74 ? -13.583 -2.513 14.205 1.00 98.31 74 ARG A N 1
ATOM 558 C CA . ARG A 1 74 ? -12.228 -1.949 14.223 1.00 98.31 74 ARG A CA 1
ATOM 559 C C . ARG A 1 74 ? -11.750 -1.541 12.836 1.00 98.31 74 ARG A C 1
ATOM 561 O O . ARG A 1 74 ? -12.079 -2.173 11.837 1.00 98.31 74 ARG A O 1
ATOM 568 N N . TYR A 1 75 ? -10.920 -0.509 12.806 1.00 98.75 75 TYR A N 1
ATOM 569 C CA . TYR A 1 75 ? -10.245 0.033 11.634 1.00 98.75 75 TYR A CA 1
ATOM 570 C C . TYR A 1 75 ? -8.803 -0.463 11.588 1.00 98.75 75 TYR A C 1
ATOM 572 O O . TYR A 1 75 ? -8.046 -0.239 12.530 1.00 98.75 75 TYR A O 1
ATOM 580 N N . TYR A 1 76 ? -8.421 -1.110 10.492 1.00 98.81 76 TYR A N 1
ATOM 581 C CA . TYR A 1 76 ? -7.081 -1.624 10.222 1.00 98.81 76 TYR A CA 1
ATOM 582 C C . TYR A 1 76 ? -6.442 -0.763 9.136 1.00 98.81 76 TYR A C 1
ATOM 584 O O . TYR A 1 76 ? -6.731 -0.948 7.954 1.00 98.81 76 TYR A O 1
ATOM 592 N N . LEU A 1 77 ? -5.617 0.203 9.542 1.00 98.81 77 LEU A N 1
ATOM 593 C CA . LEU A 1 77 ? -4.976 1.156 8.639 1.00 98.81 77 LEU A CA 1
ATOM 594 C C . LEU A 1 77 ? -3.586 0.668 8.253 1.00 98.81 77 LEU A C 1
ATOM 596 O O . LEU A 1 77 ? -2.685 0.602 9.093 1.00 98.81 77 LEU A O 1
ATOM 600 N N . TYR A 1 78 ? -3.426 0.358 6.972 1.00 98.75 78 TYR A N 1
ATOM 601 C CA . TYR A 1 78 ? -2.172 -0.049 6.367 1.00 98.75 78 TYR A CA 1
ATOM 602 C C . TYR A 1 78 ? -1.451 1.141 5.753 1.00 98.75 78 TYR A C 1
ATOM 604 O O . TYR A 1 78 ? -2.040 1.960 5.045 1.00 98.75 78 TYR A O 1
ATOM 612 N N . TYR A 1 79 ? -0.146 1.204 5.975 1.00 98.00 79 TYR A N 1
ATOM 613 C CA . TYR A 1 79 ? 0.724 2.230 5.410 1.00 98.00 79 TYR A CA 1
ATOM 614 C C . TYR A 1 79 ? 2.138 1.683 5.236 1.00 98.00 79 TYR A C 1
ATOM 616 O O . TYR A 1 79 ? 2.515 0.701 5.880 1.00 98.00 79 TYR A O 1
ATOM 624 N N . THR A 1 80 ? 2.930 2.316 4.374 1.00 95.69 80 THR A N 1
ATOM 625 C CA . THR A 1 80 ? 4.348 1.976 4.220 1.00 95.69 80 THR A CA 1
ATOM 626 C C . THR A 1 80 ? 5.212 3.006 4.937 1.00 95.69 80 THR A C 1
ATOM 628 O O . THR A 1 80 ? 4.965 4.207 4.843 1.00 95.69 80 THR A O 1
ATOM 631 N N . ASP A 1 81 ? 6.226 2.543 5.662 1.00 95.44 81 ASP A N 1
ATOM 632 C CA . ASP A 1 81 ? 7.131 3.397 6.432 1.00 95.44 81 ASP A CA 1
ATOM 633 C C . ASP A 1 81 ? 8.572 2.903 6.270 1.00 95.44 81 ASP A C 1
ATOM 635 O O . ASP A 1 81 ? 8.836 1.704 6.348 1.00 95.44 81 ASP A O 1
ATOM 639 N N . CYS A 1 82 ? 9.487 3.841 6.033 1.00 93.31 82 CYS A N 1
ATOM 640 C CA . CYS A 1 82 ? 10.936 3.623 5.946 1.00 93.31 82 CYS A CA 1
ATOM 641 C C . CYS A 1 82 ? 11.691 4.223 7.143 1.00 93.31 82 CYS A C 1
ATOM 643 O O . CYS A 1 82 ? 12.915 4.360 7.115 1.00 93.31 82 CYS A O 1
ATOM 645 N N . LYS A 1 83 ? 10.958 4.632 8.188 1.00 93.62 83 LYS A N 1
ATOM 646 C CA . LYS A 1 83 ? 11.495 5.265 9.396 1.00 93.62 83 LYS A CA 1
ATOM 647 C C . LYS A 1 83 ? 12.358 6.477 9.055 1.00 93.62 83 LYS A C 1
ATOM 649 O O . LYS A 1 83 ? 13.538 6.532 9.383 1.00 93.62 83 LYS A O 1
ATOM 654 N N . TRP A 1 84 ? 11.764 7.447 8.359 1.00 93.00 84 TRP A N 1
ATOM 655 C CA . TRP A 1 84 ? 12.430 8.719 8.087 1.00 93.00 84 TRP A CA 1
ATOM 656 C C . TRP A 1 84 ? 12.800 9.430 9.394 1.00 93.00 84 TRP A C 1
ATOM 658 O O . TRP A 1 84 ? 11.932 9.719 10.220 1.00 93.00 84 TRP A O 1
ATOM 668 N N . ASN A 1 85 ? 14.085 9.738 9.553 1.00 92.69 85 ASN A N 1
ATOM 669 C CA . ASN A 1 85 ? 14.599 10.547 10.645 1.00 92.69 85 ASN A CA 1
ATOM 670 C C . ASN A 1 85 ? 14.720 12.004 10.179 1.00 92.69 85 ASN A C 1
ATOM 672 O O . ASN A 1 85 ? 15.557 12.330 9.335 1.00 92.69 85 ASN A O 1
ATOM 676 N N . GLU A 1 86 ? 13.873 12.875 10.733 1.00 88.94 86 GLU A N 1
ATOM 677 C CA . GLU A 1 86 ? 13.791 14.287 10.343 1.00 88.94 86 GLU A CA 1
ATOM 678 C C . GLU A 1 86 ? 15.053 15.078 10.727 1.00 88.94 86 GLU A C 1
ATOM 680 O O . GLU A 1 86 ? 15.519 15.898 9.935 1.00 88.94 86 GLU A O 1
ATOM 685 N N . GLU A 1 87 ? 15.654 14.785 11.885 1.00 91.50 87 GLU A N 1
ATOM 686 C CA . GLU A 1 87 ? 16.873 15.448 12.3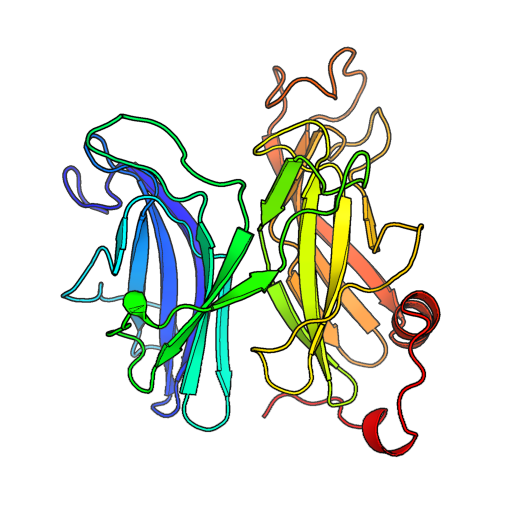68 1.00 91.50 87 GLU A CA 1
ATOM 687 C C . GLU A 1 87 ? 18.096 15.041 11.536 1.00 91.50 87 GLU A C 1
ATOM 689 O O . GLU A 1 87 ? 18.836 15.890 11.040 1.00 91.50 87 GLU A O 1
ATOM 694 N N . ALA A 1 88 ? 18.278 13.736 11.321 1.00 93.88 88 ALA A N 1
ATOM 695 C CA . ALA A 1 88 ? 19.402 13.197 10.559 1.00 93.88 88 ALA A CA 1
ATOM 696 C C . ALA A 1 88 ? 19.203 13.271 9.033 1.00 93.88 88 ALA A C 1
ATOM 698 O O . ALA A 1 88 ? 20.132 12.967 8.283 1.00 93.88 88 ALA A O 1
ATOM 699 N N . ARG A 1 89 ? 18.003 13.652 8.572 1.00 90.62 89 ARG A N 1
ATOM 700 C CA . ARG A 1 89 ? 17.608 13.763 7.158 1.00 90.62 89 ARG A CA 1
ATOM 701 C C . ARG A 1 89 ? 17.923 12.507 6.336 1.00 90.62 89 ARG A C 1
ATOM 703 O O . ARG A 1 89 ? 18.459 12.597 5.230 1.00 90.62 89 ARG A O 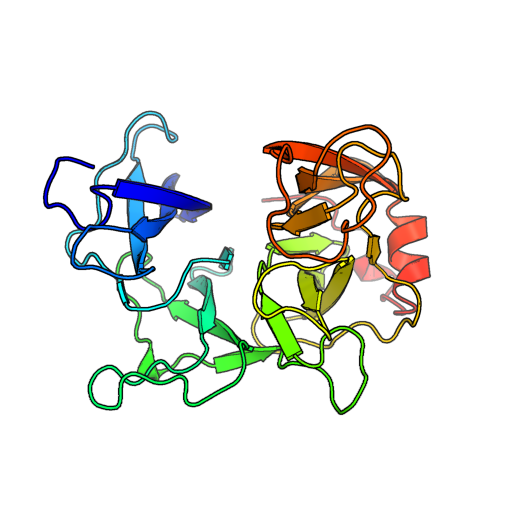1
ATOM 710 N N . ARG A 1 90 ? 17.605 11.332 6.883 1.00 92.38 90 ARG A N 1
ATOM 711 C CA . ARG A 1 90 ? 17.868 10.029 6.250 1.00 92.38 90 ARG A CA 1
ATOM 712 C C . ARG A 1 90 ? 16.800 8.999 6.608 1.00 92.38 90 ARG A C 1
ATOM 714 O O . ARG A 1 90 ? 16.157 9.102 7.650 1.00 92.38 90 ARG A O 1
ATOM 721 N N . VAL A 1 91 ? 16.655 7.984 5.760 1.00 91.88 91 VAL A N 1
ATOM 722 C CA . VAL A 1 91 ? 15.885 6.773 6.082 1.00 91.88 91 VAL A CA 1
ATOM 723 C C . VAL A 1 91 ? 16.670 5.900 7.061 1.00 91.88 91 VAL A C 1
ATOM 725 O O . VAL A 1 91 ? 17.900 5.822 6.976 1.00 91.88 91 VAL A O 1
ATOM 728 N N . GLU A 1 92 ? 15.974 5.257 7.995 1.00 94.00 92 GLU A N 1
ATOM 729 C CA . GLU A 1 92 ? 16.581 4.346 8.977 1.00 94.00 92 GLU A CA 1
ATOM 730 C C . GLU A 1 92 ? 16.159 2.886 8.783 1.00 94.00 92 GLU A C 1
ATOM 732 O O . GLU A 1 92 ? 16.729 1.998 9.413 1.00 94.00 92 GLU A O 1
ATOM 737 N N . ASP A 1 93 ? 15.210 2.624 7.882 1.00 91.44 93 ASP A N 1
ATOM 738 C CA . ASP A 1 93 ? 14.752 1.285 7.523 1.00 91.44 93 ASP A CA 1
ATOM 739 C C . ASP A 1 93 ? 14.407 1.200 6.022 1.00 91.44 93 ASP A C 1
ATOM 741 O O . ASP A 1 93 ? 14.267 2.210 5.326 1.00 91.44 93 ASP A O 1
ATOM 745 N N . GLN A 1 94 ? 14.254 -0.020 5.511 1.00 90.62 94 GLN A N 1
ATOM 746 C CA . GLN A 1 94 ? 13.642 -0.255 4.203 1.00 90.62 94 GLN A CA 1
ATOM 747 C C . GLN A 1 94 ? 12.134 0.016 4.268 1.00 90.62 94 GLN A C 1
ATOM 749 O O . GLN A 1 94 ? 11.536 -0.022 5.344 1.00 90.62 94 GLN A O 1
ATOM 754 N N . LEU A 1 95 ? 11.496 0.249 3.116 1.00 92.62 95 LEU A N 1
ATOM 755 C CA . LEU A 1 95 ? 10.036 0.332 3.059 1.00 92.62 95 LEU A CA 1
ATOM 756 C C . LEU A 1 95 ? 9.420 -0.994 3.509 1.00 92.62 95 LEU A C 1
ATOM 758 O O . LEU A 1 95 ? 9.614 -2.024 2.867 1.00 92.62 95 LEU A O 1
ATOM 762 N N . ARG A 1 96 ? 8.665 -0.945 4.607 1.00 95.38 96 ARG A N 1
ATOM 763 C CA . ARG A 1 96 ? 7.880 -2.064 5.141 1.00 95.38 96 ARG A CA 1
ATOM 764 C C . ARG A 1 96 ? 6.422 -1.666 5.242 1.00 95.38 96 ARG A C 1
ATOM 766 O O . ARG A 1 96 ? 6.115 -0.495 5.468 1.00 95.38 96 ARG A O 1
ATOM 773 N N . ILE A 1 97 ? 5.533 -2.647 5.134 1.00 98.06 97 ILE A N 1
ATOM 774 C CA . ILE A 1 97 ? 4.101 -2.428 5.329 1.00 98.06 97 ILE A CA 1
ATOM 775 C C . ILE A 1 97 ? 3.793 -2.604 6.814 1.00 98.06 97 ILE A C 1
ATOM 777 O O . ILE A 1 97 ? 4.128 -3.624 7.423 1.00 98.06 97 ILE A O 1
ATOM 781 N N . TYR A 1 98 ? 3.142 -1.601 7.389 1.00 98.56 98 TYR A N 1
ATOM 782 C CA . TYR A 1 98 ? 2.666 -1.583 8.763 1.00 98.56 98 TYR A CA 1
ATOM 783 C C . TYR A 1 98 ? 1.144 -1.600 8.798 1.00 98.56 98 TYR A C 1
ATOM 785 O O . TYR A 1 98 ? 0.503 -1.097 7.879 1.00 98.56 98 TYR A O 1
ATOM 793 N N . VAL A 1 99 ? 0.584 -2.118 9.891 1.00 98.81 99 VAL A N 1
ATOM 794 C CA . VAL A 1 99 ? -0.820 -1.920 10.263 1.00 98.81 99 VAL A CA 1
ATOM 795 C C . VAL A 1 99 ? -0.906 -1.253 11.632 1.00 98.81 99 VAL A C 1
ATOM 797 O O . VAL A 1 99 ? -0.178 -1.616 12.561 1.00 98.81 99 VAL A O 1
ATOM 800 N N . VAL A 1 100 ? -1.813 -0.293 11.776 1.00 98.69 100 VAL A N 1
ATOM 801 C CA . VAL A 1 100 ? -2.254 0.239 13.070 1.00 98.69 100 VAL A CA 1
ATOM 802 C C . VAL A 1 100 ? -3.760 0.035 13.192 1.00 98.69 100 VAL A C 1
ATOM 804 O O . VAL A 1 100 ? -4.494 0.201 12.219 1.00 98.69 100 VAL A O 1
ATOM 807 N N . VAL A 1 101 ? -4.216 -0.376 14.377 1.00 98.62 101 VAL A N 1
ATOM 808 C CA . VAL A 1 101 ? -5.620 -0.732 14.610 1.00 98.62 101 VAL A CA 1
ATOM 809 C C . VAL A 1 101 ? -6.257 0.249 15.583 1.00 98.62 101 VAL A C 1
ATOM 811 O O . VAL A 1 101 ? -5.698 0.487 16.655 1.00 98.62 101 VAL A O 1
ATOM 814 N N . SER A 1 102 ? -7.436 0.762 15.239 1.00 98.31 102 SER A N 1
ATOM 815 C CA . SER A 1 102 ? -8.218 1.687 16.068 1.00 98.31 102 SER A CA 1
ATOM 816 C C . SER A 1 102 ? -9.700 1.304 16.105 1.00 98.31 102 SER A C 1
ATOM 818 O O . SER A 1 102 ? -10.167 0.543 15.263 1.00 98.31 102 SER A O 1
ATOM 820 N N . ASP A 1 103 ? -10.435 1.790 17.096 1.00 97.69 103 ASP A N 1
ATOM 821 C CA . ASP A 1 103 ? -11.903 1.821 17.139 1.00 97.69 103 ASP A CA 1
ATOM 822 C C . ASP A 1 103 ? -12.478 3.152 16.609 1.00 97.69 103 ASP A C 1
ATOM 824 O O . ASP A 1 103 ? -13.656 3.218 16.256 1.00 97.69 103 ASP A O 1
ATOM 828 N N . ASP A 1 104 ? -11.633 4.181 16.494 1.00 96.81 104 ASP A N 1
ATOM 829 C CA . ASP A 1 104 ? -11.938 5.509 15.959 1.00 96.81 104 ASP A CA 1
ATOM 830 C C . ASP A 1 104 ? -11.127 5.769 14.670 1.00 96.81 104 ASP A C 1
ATOM 832 O O . ASP A 1 104 ? -9.892 5.782 14.711 1.00 96.81 104 ASP A O 1
ATOM 836 N N . PRO A 1 105 ? -11.778 6.006 13.517 1.00 95.88 105 PRO A N 1
ATOM 837 C CA . PRO A 1 105 ? -11.085 6.255 12.256 1.00 95.88 105 PRO A CA 1
ATOM 838 C C . PRO A 1 105 ? -10.410 7.635 12.188 1.00 95.88 105 PRO A C 1
ATOM 840 O O . PRO A 1 105 ? -9.657 7.882 11.251 1.00 95.88 105 PRO A O 1
ATOM 843 N N . GLU A 1 106 ? -10.634 8.544 13.142 1.00 96.75 106 GLU A N 1
ATOM 844 C CA . GLU A 1 106 ? -9.928 9.834 13.201 1.00 96.75 106 GLU A CA 1
ATOM 845 C C . GLU A 1 106 ? -8.691 9.812 14.118 1.00 96.75 106 GLU A C 1
ATOM 847 O O . GLU A 1 106 ? -7.891 10.755 14.096 1.00 96.75 106 GLU A O 1
ATOM 852 N N . THR A 1 107 ? -8.499 8.742 14.899 1.00 96.50 107 THR A N 1
ATOM 853 C CA . THR A 1 107 ? -7.467 8.673 15.944 1.00 96.50 107 THR A CA 1
ATOM 854 C C . THR A 1 107 ? -6.702 7.353 15.885 1.00 96.50 107 THR A C 1
ATOM 856 O O . THR A 1 107 ? -7.274 6.289 16.088 1.00 96.50 107 THR A O 1
ATOM 859 N N . PHE A 1 108 ? -5.380 7.404 15.683 1.00 97.94 108 PHE A N 1
ATOM 860 C CA . PHE A 1 108 ? -4.518 6.215 15.648 1.00 97.94 108 PHE A CA 1
ATOM 861 C C . PHE A 1 108 ? -3.305 6.361 16.566 1.00 97.94 108 PHE A C 1
ATOM 863 O O . PHE A 1 108 ? -2.574 7.349 16.514 1.00 97.94 108 PHE A O 1
ATOM 870 N N . ASP A 1 109 ? -3.043 5.327 17.364 1.00 97.81 109 ASP A N 1
ATOM 871 C CA . ASP A 1 109 ? -1.831 5.217 18.174 1.00 97.81 109 ASP A CA 1
ATOM 872 C C . ASP A 1 109 ? -0.731 4.499 17.379 1.00 97.81 109 ASP A C 1
ATOM 874 O O . ASP A 1 109 ? -0.561 3.279 17.456 1.00 97.81 109 ASP A O 1
ATOM 878 N N . PHE A 1 110 ? 0.030 5.263 16.592 1.00 97.56 110 PHE A N 1
ATOM 879 C CA . PHE A 1 110 ? 1.103 4.723 15.750 1.00 97.56 110 PHE A CA 1
ATOM 880 C C . PHE A 1 110 ? 2.260 4.088 16.538 1.00 97.56 110 PHE A C 1
ATOM 882 O O . PHE A 1 110 ? 3.058 3.366 15.941 1.00 97.56 110 PHE A O 1
ATOM 889 N N . SER A 1 111 ? 2.349 4.289 17.860 1.00 96.94 111 SER A N 1
ATOM 890 C CA . SER A 1 111 ? 3.318 3.564 18.697 1.00 96.94 111 SER A CA 1
ATOM 891 C C . SER A 1 111 ? 2.992 2.068 18.804 1.00 96.94 111 SER A C 1
ATOM 893 O O . SER A 1 111 ? 3.877 1.255 19.064 1.00 96.94 111 SER A O 1
ATOM 895 N N . LYS A 1 112 ? 1.734 1.692 18.536 1.00 97.81 112 LYS A N 1
ATOM 896 C CA . LYS A 1 112 ? 1.245 0.306 18.511 1.00 97.81 112 LYS A CA 1
ATOM 897 C C . LYS A 1 112 ? 1.235 -0.311 17.113 1.00 97.81 112 LYS A C 1
ATOM 899 O O . LYS A 1 112 ? 0.736 -1.427 16.951 1.00 97.81 112 LYS A O 1
ATOM 904 N N . ALA A 1 113 ? 1.742 0.396 16.104 1.00 98.19 113 ALA A N 1
ATOM 905 C CA . ALA A 1 113 ? 1.791 -0.125 14.749 1.00 98.19 113 ALA A CA 1
ATOM 906 C C . ALA A 1 113 ? 2.687 -1.369 14.671 1.00 98.19 113 ALA A C 1
ATOM 908 O O . ALA A 1 113 ? 3.787 -1.404 15.227 1.00 98.19 113 ALA A O 1
ATOM 909 N N . LYS A 1 114 ? 2.229 -2.387 13.946 1.00 98.12 114 LYS A N 1
ATOM 910 C CA . LYS A 1 114 ? 2.963 -3.636 13.728 1.00 98.12 114 LYS A CA 1
ATOM 911 C C . LYS A 1 114 ? 3.470 -3.677 12.298 1.00 98.12 114 LYS A C 1
ATOM 913 O O . LYS A 1 114 ? 2.700 -3.399 11.384 1.00 98.12 114 LYS A O 1
ATOM 918 N N . ALA A 1 115 ? 4.737 -4.033 12.100 1.00 96.94 115 ALA A N 1
ATOM 919 C CA . ALA A 1 115 ? 5.222 -4.405 10.774 1.00 96.94 115 ALA A CA 1
ATOM 920 C C . ALA A 1 115 ? 4.565 -5.736 10.391 1.00 96.94 115 ALA A C 1
ATOM 922 O O . ALA A 1 115 ? 4.703 -6.711 11.129 1.00 96.94 115 ALA A O 1
ATOM 923 N N . VAL A 1 116 ? 3.831 -5.757 9.282 1.00 97.94 116 VAL A N 1
ATOM 924 C CA . VAL A 1 116 ? 3.064 -6.930 8.832 1.00 97.94 116 VAL A CA 1
ATOM 925 C C . VAL A 1 116 ? 3.654 -7.585 7.594 1.00 97.94 116 VAL A C 1
ATOM 927 O O . VAL A 1 116 ? 3.465 -8.777 7.383 1.00 97.94 116 VAL A O 1
ATOM 930 N N . LEU A 1 117 ? 4.415 -6.830 6.803 1.00 97.56 117 LEU A N 1
ATOM 931 C CA . LEU A 1 117 ? 5.172 -7.359 5.680 1.00 97.56 117 LEU A CA 1
ATOM 932 C C . LEU A 1 117 ? 6.510 -6.629 5.588 1.00 97.56 117 LEU A C 1
ATOM 934 O O . LEU A 1 117 ? 6.561 -5.403 5.713 1.00 97.56 117 LEU A O 1
ATOM 938 N N . SER A 1 118 ? 7.577 -7.387 5.348 1.00 96.12 118 SER A N 1
ATOM 939 C CA . SER A 1 118 ? 8.937 -6.876 5.148 1.00 96.12 118 SER A CA 1
ATOM 940 C C . SER A 1 118 ? 9.432 -7.214 3.738 1.00 96.12 118 SER A C 1
ATOM 942 O O . SER A 1 118 ? 8.965 -8.208 3.168 1.00 96.12 118 SER A O 1
ATOM 944 N N . PRO A 1 119 ? 10.373 -6.434 3.174 1.00 95.19 119 PRO A N 1
ATOM 945 C CA . PRO A 1 119 ? 11.121 -6.826 1.984 1.00 95.19 119 PRO A CA 1
ATOM 946 C C . PRO A 1 119 ? 11.669 -8.249 2.096 1.00 95.19 119 PRO A C 1
ATOM 948 O O . PRO A 1 119 ? 11.967 -8.724 3.196 1.00 95.19 119 PRO A O 1
ATOM 951 N N . GLY A 1 120 ? 11.760 -8.937 0.962 1.00 93.25 120 GLY A N 1
ATOM 952 C CA . GLY A 1 120 ? 12.420 -10.234 0.879 1.00 93.25 120 GLY A CA 1
ATOM 953 C C . GLY A 1 120 ? 13.911 -10.154 1.204 1.00 93.25 120 GLY A C 1
ATOM 954 O O . GLY A 1 120 ? 14.513 -9.076 1.204 1.00 93.25 120 GLY A O 1
ATOM 955 N N . TYR A 1 121 ? 14.537 -11.297 1.470 1.00 88.06 121 TYR A N 1
ATOM 956 C CA . TYR A 1 121 ? 15.981 -11.339 1.697 1.00 88.06 121 TYR A CA 1
ATOM 957 C C . TYR A 1 121 ? 16.756 -11.342 0.369 1.00 88.06 121 TYR A C 1
ATOM 959 O O . TYR A 1 121 ? 16.207 -11.598 -0.697 1.00 88.06 121 TYR A O 1
ATOM 967 N N . ASN A 1 122 ? 18.050 -11.006 0.436 1.00 77.75 122 ASN A N 1
ATOM 968 C CA . ASN A 1 122 ? 19.019 -10.921 -0.669 1.00 77.75 122 ASN A CA 1
ATOM 969 C C . ASN A 1 122 ? 18.584 -11.536 -2.019 1.00 77.75 122 ASN A C 1
ATOM 971 O O . ASN A 1 122 ? 18.589 -12.756 -2.182 1.00 77.75 122 ASN A O 1
ATOM 975 N N . LYS A 1 123 ? 18.369 -10.668 -3.021 1.00 81.81 123 LYS A N 1
ATOM 976 C CA . LYS A 1 123 ? 18.006 -10.990 -4.419 1.00 81.81 123 LYS A CA 1
ATOM 977 C C . LYS A 1 123 ? 16.596 -11.544 -4.633 1.00 81.81 123 LYS A C 1
ATOM 979 O O . LYS A 1 123 ? 16.260 -11.880 -5.769 1.00 81.81 123 LYS A O 1
ATOM 984 N N . GLU A 1 124 ? 15.763 -11.620 -3.601 1.00 93.00 124 GLU A N 1
ATOM 985 C CA . GLU A 1 124 ? 14.323 -11.732 -3.816 1.00 93.00 124 GLU A CA 1
ATOM 986 C C . GLU A 1 124 ? 13.818 -10.508 -4.588 1.00 93.00 124 GLU A C 1
ATOM 988 O O . GLU A 1 124 ? 14.368 -9.408 -4.493 1.00 93.00 124 GLU A O 1
ATOM 993 N N . TRP A 1 125 ? 12.773 -10.707 -5.383 1.00 94.56 125 TRP A N 1
ATOM 994 C CA . TRP A 1 125 ? 12.251 -9.696 -6.306 1.00 94.56 125 TRP A CA 1
ATOM 995 C C . TRP A 1 125 ? 11.697 -8.446 -5.602 1.00 94.56 125 TRP A C 1
ATOM 997 O O . TRP A 1 125 ? 11.516 -7.426 -6.256 1.00 94.56 125 TRP A O 1
ATOM 1007 N N . ASP A 1 126 ? 11.410 -8.531 -4.302 1.00 96.00 126 ASP A N 1
ATOM 1008 C CA . ASP A 1 126 ? 10.927 -7.447 -3.443 1.00 96.00 126 ASP A CA 1
ATOM 1009 C C . ASP A 1 126 ? 11.938 -7.072 -2.347 1.00 96.00 126 ASP A C 1
ATOM 1011 O O . ASP A 1 126 ? 11.566 -6.547 -1.298 1.00 96.00 126 ASP A O 1
ATOM 1015 N N . SER A 1 127 ? 13.223 -7.376 -2.562 1.00 94.88 127 SER A N 1
ATOM 1016 C CA . SER A 1 127 ? 14.269 -7.218 -1.542 1.00 94.88 127 SER A CA 1
ATOM 1017 C C . SER A 1 127 ? 14.699 -5.773 -1.277 1.00 94.88 127 SER A C 1
ATOM 1019 O O . SER A 1 127 ? 15.308 -5.512 -0.239 1.00 94.88 127 SER A O 1
ATOM 1021 N N . LEU A 1 128 ? 14.391 -4.821 -2.166 1.00 93.06 128 LEU A N 1
ATOM 1022 C CA . LEU A 1 128 ? 14.725 -3.407 -1.969 1.00 93.06 128 LEU A CA 1
ATOM 1023 C C . LEU A 1 128 ? 13.568 -2.624 -1.341 1.00 93.06 128 LEU A C 1
ATOM 1025 O O . LEU A 1 128 ? 13.790 -1.890 -0.375 1.00 93.06 128 LEU A O 1
ATOM 1029 N N . SER A 1 129 ? 12.357 -2.763 -1.883 1.00 93.75 129 SER A N 1
ATOM 1030 C CA . SER A 1 129 ? 11.166 -2.062 -1.400 1.00 93.75 129 SER A CA 1
ATOM 1031 C C . SER A 1 129 ? 9.889 -2.878 -1.577 1.00 93.75 129 SER A C 1
ATOM 1033 O O . SER A 1 129 ? 9.758 -3.667 -2.516 1.00 93.75 129 SER A O 1
ATOM 1035 N N . ILE A 1 130 ? 8.930 -2.633 -0.680 1.00 96.56 130 ILE A N 1
ATOM 1036 C CA . ILE A 1 130 ? 7.539 -3.084 -0.782 1.00 96.56 130 ILE A CA 1
ATOM 1037 C C . ILE A 1 130 ? 6.573 -1.954 -0.420 1.00 96.56 130 ILE A C 1
ATOM 1039 O O . ILE A 1 130 ? 6.911 -1.057 0.351 1.00 96.56 130 ILE A O 1
ATOM 1043 N N . GLY A 1 131 ? 5.349 -2.001 -0.939 1.00 96.44 131 GLY A N 1
ATOM 1044 C CA . GLY A 1 131 ? 4.307 -1.029 -0.603 1.00 96.44 131 GLY A CA 1
ATOM 1045 C C . GLY A 1 131 ? 3.018 -1.240 -1.386 1.00 96.44 131 GLY A C 1
ATOM 1046 O O . GLY A 1 131 ? 2.780 -2.340 -1.886 1.00 96.44 131 GLY A O 1
ATOM 1047 N N . GLY A 1 132 ? 2.190 -0.193 -1.481 1.00 95.88 132 GLY A N 1
ATOM 1048 C CA . GLY A 1 132 ? 0.970 -0.201 -2.299 1.00 95.88 132 GLY A CA 1
ATOM 1049 C C . GLY A 1 132 ? 0.016 -1.338 -1.938 1.00 95.88 132 GLY A C 1
ATOM 1050 O O . GLY A 1 132 ? -0.589 -1.940 -2.821 1.00 95.88 132 GLY A O 1
ATOM 1051 N N . ALA A 1 133 ? -0.022 -1.705 -0.653 1.00 97.62 133 ALA A N 1
ATOM 1052 C CA . ALA A 1 133 ? -0.796 -2.840 -0.179 1.00 97.62 133 ALA A CA 1
ATOM 1053 C C . ALA A 1 133 ? -2.294 -2.570 -0.338 1.00 97.62 133 ALA A C 1
ATOM 1055 O O . ALA A 1 133 ? -2.780 -1.556 0.152 1.00 97.62 133 ALA A O 1
ATOM 1056 N N . LYS A 1 134 ? -3.024 -3.488 -0.966 1.00 98.50 134 LYS A N 1
ATOM 1057 C CA . LYS A 1 134 ? -4.486 -3.459 -1.069 1.00 98.50 134 LYS A CA 1
ATOM 1058 C C . LYS A 1 134 ? -5.048 -4.801 -0.638 1.00 98.50 134 LYS A C 1
ATOM 1060 O O . LYS A 1 134 ? -4.570 -5.850 -1.075 1.00 98.50 134 LYS A O 1
ATOM 1065 N N . VAL A 1 135 ? -6.030 -4.770 0.250 1.00 98.62 135 VAL A N 1
ATOM 1066 C CA . VAL A 1 135 ? -6.573 -5.937 0.931 1.00 98.62 135 VAL A CA 1
ATOM 1067 C C . VAL A 1 135 ? -7.968 -6.250 0.408 1.00 98.62 135 VAL A C 1
ATOM 1069 O O . VAL A 1 135 ? -8.834 -5.388 0.315 1.00 98.62 135 VAL A O 1
ATOM 1072 N N . PHE A 1 136 ? -8.209 -7.520 0.105 1.00 98.06 136 PHE A N 1
ATOM 1073 C CA . PHE A 1 136 ? -9.524 -8.028 -0.266 1.00 98.06 136 PHE A CA 1
ATOM 1074 C C . PHE A 1 136 ? -9.838 -9.318 0.494 1.00 98.06 136 PHE A C 1
ATOM 1076 O O . PHE A 1 136 ? -8.952 -9.986 1.034 1.00 98.06 136 PHE A O 1
ATOM 1083 N N . ARG A 1 137 ? -11.124 -9.669 0.557 1.00 96.38 137 ARG A N 1
ATOM 1084 C CA . ARG A 1 137 ? -11.597 -10.905 1.184 1.00 96.38 137 ARG A CA 1
ATOM 1085 C C . ARG A 1 137 ? -12.005 -11.896 0.106 1.00 96.38 137 ARG A C 1
ATOM 1087 O O . ARG A 1 137 ? -12.765 -11.550 -0.792 1.00 96.38 137 ARG A O 1
ATOM 1094 N N . LEU A 1 138 ? -11.514 -13.124 0.210 1.00 95.88 138 LEU A N 1
ATOM 1095 C CA . LEU A 1 138 ? -11.886 -14.211 -0.689 1.00 95.88 138 LEU A CA 1
ATOM 1096 C C . LEU A 1 138 ? -11.773 -15.536 0.051 1.00 95.88 138 LEU A C 1
ATOM 1098 O O . LEU A 1 138 ? -10.763 -15.803 0.706 1.00 95.88 138 LEU A O 1
ATOM 1102 N N . ALA A 1 139 ? -12.807 -16.362 -0.091 1.00 91.56 139 ALA A N 1
ATOM 1103 C CA . ALA A 1 139 ? -12.871 -17.693 0.488 1.00 91.56 139 ALA A CA 1
ATOM 1104 C C . ALA A 1 139 ? -12.523 -17.699 1.994 1.00 91.56 139 ALA A C 1
ATOM 1106 O O . ALA A 1 139 ? -11.626 -18.404 2.450 1.00 91.56 139 ALA A O 1
ATOM 1107 N N . GLY A 1 140 ? -13.172 -16.805 2.751 1.00 91.88 140 GLY A N 1
ATOM 1108 C CA . GLY A 1 140 ? -13.005 -16.610 4.198 1.00 91.88 140 GLY A CA 1
ATOM 1109 C C . GLY A 1 140 ? -11.619 -16.159 4.685 1.00 91.88 140 GLY A C 1
ATOM 1110 O O . GLY A 1 140 ? -11.482 -15.895 5.878 1.00 91.88 140 GLY A O 1
ATOM 1111 N N . LYS A 1 141 ? -10.639 -15.990 3.792 1.00 96.06 141 LYS A N 1
ATOM 1112 C CA . LYS A 1 141 ? -9.310 -15.430 4.071 1.00 96.06 141 LYS A CA 1
ATOM 1113 C C . LYS A 1 141 ? -9.228 -13.959 3.665 1.00 96.06 141 LYS A C 1
ATOM 1115 O O . LYS A 1 141 ? -9.986 -13.487 2.812 1.00 96.06 141 LYS A O 1
ATOM 1120 N N . TRP A 1 142 ? -8.265 -13.258 4.246 1.00 98.31 142 TRP A N 1
ATOM 1121 C CA . TRP A 1 142 ? -7.817 -11.951 3.785 1.00 98.31 142 TRP A CA 1
ATOM 1122 C C . TRP A 1 142 ? -6.606 -12.115 2.882 1.00 98.31 142 TRP A C 1
ATOM 1124 O O . TRP A 1 142 ? -5.695 -12.882 3.186 1.00 98.31 142 TRP A O 1
ATOM 1134 N N . TRP A 1 143 ? -6.588 -11.368 1.792 1.00 98.50 143 TRP A N 1
ATOM 1135 C CA . TRP A 1 143 ? -5.519 -11.375 0.809 1.00 98.50 143 TRP A CA 1
ATOM 1136 C C . TRP A 1 143 ? -5.021 -9.954 0.621 1.00 98.50 143 TRP A C 1
ATOM 1138 O O . TRP A 1 143 ? -5.822 -9.033 0.533 1.00 98.50 143 TRP A O 1
ATOM 1148 N N . MET A 1 144 ? -3.709 -9.777 0.561 1.00 98.75 144 MET A N 1
ATOM 1149 C CA . MET A 1 144 ? -3.051 -8.498 0.337 1.00 98.75 144 MET A CA 1
ATOM 1150 C C . MET A 1 144 ? -2.311 -8.586 -0.982 1.00 98.75 144 MET A C 1
ATOM 1152 O O . MET A 1 144 ? -1.354 -9.350 -1.094 1.00 98.75 144 MET A O 1
ATOM 1156 N N . VAL A 1 145 ? -2.732 -7.811 -1.973 1.00 98.62 145 VAL A N 1
ATOM 1157 C CA . VAL A 1 145 ? -1.894 -7.522 -3.135 1.00 98.62 145 VAL A CA 1
ATOM 1158 C C . VAL A 1 145 ? -0.904 -6.447 -2.723 1.00 98.62 145 VAL A C 1
ATOM 1160 O O . VAL A 1 145 ? -1.293 -5.450 -2.123 1.00 98.62 145 VAL A O 1
ATOM 1163 N N . TYR A 1 146 ? 0.375 -6.652 -3.010 1.00 98.44 146 TYR A N 1
ATOM 1164 C CA . TYR A 1 146 ? 1.415 -5.676 -2.708 1.00 98.44 146 TYR A CA 1
ATOM 1165 C C . TYR A 1 146 ? 2.395 -5.555 -3.869 1.00 98.44 146 TYR A C 1
ATOM 1167 O O . TYR A 1 146 ? 2.638 -6.515 -4.609 1.00 98.44 146 TYR A O 1
ATOM 1175 N N . GLN A 1 147 ? 2.963 -4.364 -4.025 1.00 97.38 147 GLN A N 1
ATOM 1176 C CA . GLN A 1 147 ? 4.009 -4.092 -5.003 1.00 97.38 147 GLN A CA 1
ATOM 1177 C C . GLN A 1 147 ? 5.383 -4.253 -4.364 1.00 97.38 147 GLN A C 1
ATOM 1179 O O . GLN A 1 147 ? 5.541 -4.072 -3.155 1.00 97.38 147 GLN A O 1
ATOM 1184 N N . GLY A 1 148 ? 6.385 -4.542 -5.184 1.00 95.56 148 GLY A N 1
ATOM 1185 C CA . GLY A 1 148 ? 7.761 -4.602 -4.717 1.00 95.56 148 GLY A CA 1
ATOM 1186 C C . GLY A 1 148 ? 8.773 -4.484 -5.842 1.00 95.56 148 GLY A C 1
ATOM 1187 O O . GLY A 1 148 ? 8.433 -4.563 -7.026 1.00 95.56 148 GLY A O 1
ATOM 1188 N N . SER A 1 149 ? 10.019 -4.253 -5.451 1.00 94.56 149 SER A N 1
ATOM 1189 C CA . SER A 1 149 ? 11.149 -4.174 -6.364 1.00 94.56 149 SER A CA 1
ATOM 1190 C C . SER A 1 149 ? 12.436 -4.616 -5.676 1.00 94.56 149 SER A C 1
ATOM 1192 O O . SER A 1 149 ? 12.611 -4.451 -4.470 1.00 94.56 149 SER A O 1
ATOM 1194 N N . ASP A 1 150 ? 13.360 -5.136 -6.474 1.00 94.56 150 ASP A N 1
ATOM 1195 C CA . ASP A 1 150 ? 14.751 -5.423 -6.135 1.00 94.56 150 ASP A CA 1
ATOM 1196 C C . ASP A 1 150 ? 15.711 -4.353 -6.685 1.00 94.56 150 ASP A C 1
ATOM 1198 O O . ASP A 1 150 ? 16.915 -4.406 -6.442 1.00 94.56 1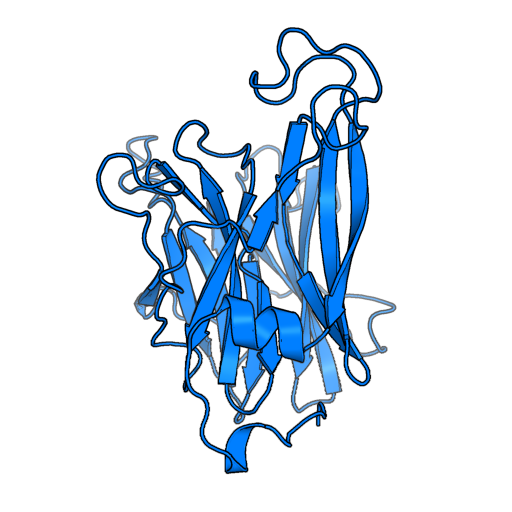50 ASP A O 1
ATOM 1202 N N . LYS A 1 151 ? 15.183 -3.376 -7.435 1.00 92.88 151 LYS A N 1
ATOM 1203 C CA . LYS A 1 151 ? 15.959 -2.377 -8.188 1.00 92.88 151 LYS A CA 1
ATOM 1204 C C . LYS A 1 151 ? 15.629 -0.942 -7.820 1.00 92.88 151 LYS A C 1
ATOM 1206 O O . LYS A 1 151 ? 16.535 -0.117 -7.732 1.00 92.88 151 LYS A O 1
ATOM 1211 N N . HIS A 1 152 ? 14.349 -0.632 -7.628 1.00 93.69 152 HIS A N 1
ATOM 1212 C CA . HIS A 1 152 ? 13.882 0.733 -7.414 1.00 93.69 152 HIS A CA 1
ATOM 1213 C C . HIS A 1 152 ? 13.189 0.887 -6.077 1.00 93.69 152 HIS A C 1
ATOM 1215 O O . HIS A 1 152 ? 12.390 0.050 -5.679 1.00 93.69 152 HIS A O 1
ATOM 1221 N N . TRP A 1 153 ? 13.445 2.007 -5.410 1.00 90.44 153 TRP A N 1
ATOM 1222 C CA . TRP A 1 153 ? 12.701 2.357 -4.208 1.00 90.44 153 TRP A CA 1
ATOM 1223 C C . TRP A 1 153 ? 11.206 2.531 -4.507 1.00 90.44 153 TRP A C 1
ATOM 1225 O O . TRP A 1 153 ? 10.369 1.997 -3.785 1.00 90.44 153 TRP A O 1
ATOM 1235 N N 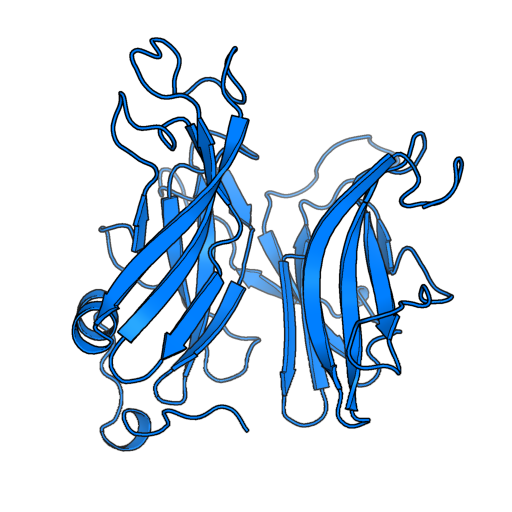. ASP A 1 154 ? 10.891 3.206 -5.614 1.00 89.69 154 ASP A N 1
ATOM 1236 C CA . ASP A 1 154 ? 9.532 3.508 -6.064 1.00 89.69 154 ASP A CA 1
ATOM 1237 C C . ASP A 1 154 ? 9.448 3.485 -7.599 1.00 89.69 154 ASP A C 1
ATOM 1239 O O . ASP A 1 154 ? 9.492 4.522 -8.251 1.00 89.69 154 ASP A O 1
ATOM 1243 N N . PHE A 1 155 ? 9.438 2.282 -8.179 1.00 96.00 155 PHE A N 1
ATOM 1244 C CA . PHE A 1 155 ? 9.160 2.020 -9.601 1.00 96.00 155 PHE A CA 1
ATOM 1245 C C . PHE A 1 155 ? 8.996 0.497 -9.818 1.00 96.00 155 PHE A C 1
ATOM 1247 O O . PHE A 1 155 ? 9.829 -0.148 -10.472 1.00 96.00 155 PHE A O 1
ATOM 1254 N N . PRO A 1 156 ? 8.007 -0.126 -9.151 1.00 96.50 156 PRO A N 1
ATOM 1255 C CA . PRO A 1 156 ? 7.829 -1.581 -9.129 1.00 96.50 156 PRO A CA 1
ATOM 1256 C C . PRO A 1 156 ? 7.465 -2.157 -10.509 1.00 96.50 156 PRO A C 1
ATOM 1258 O O . PRO A 1 156 ? 6.682 -1.583 -11.268 1.00 96.50 156 PRO A O 1
ATOM 1261 N N . ASP A 1 157 ? 8.002 -3.341 -10.829 1.00 96.25 157 ASP A N 1
ATOM 1262 C CA . ASP A 1 157 ? 7.703 -4.057 -12.079 1.00 96.25 157 ASP A CA 1
ATOM 1263 C C . ASP A 1 157 ? 6.570 -5.082 -11.936 1.00 96.25 157 ASP A C 1
ATOM 1265 O O . ASP A 1 157 ? 6.109 -5.634 -12.944 1.00 96.25 157 ASP A O 1
ATOM 1269 N N . ARG A 1 158 ? 6.156 -5.384 -10.701 1.00 97.00 158 ARG A N 1
ATOM 1270 C CA . ARG A 1 158 ? 5.221 -6.467 -10.396 1.00 97.00 158 ARG A CA 1
ATOM 1271 C C . ARG A 1 158 ? 4.457 -6.282 -9.095 1.00 97.00 158 ARG A C 1
ATOM 1273 O O . ARG A 1 158 ? 4.911 -5.605 -8.174 1.00 97.00 158 ARG A O 1
ATOM 1280 N N . PHE A 1 159 ? 3.357 -7.021 -9.019 1.00 98.50 159 PHE A N 1
ATOM 1281 C CA . PHE A 1 159 ? 2.647 -7.322 -7.787 1.00 98.50 159 PHE A CA 1
ATOM 1282 C C . PHE A 1 159 ? 2.826 -8.781 -7.375 1.00 98.50 159 PHE A C 1
ATOM 1284 O O . PHE A 1 159 ? 3.053 -9.680 -8.201 1.00 98.50 159 PHE A O 1
ATOM 1291 N N . HIS A 1 160 ? 2.637 -9.013 -6.083 1.00 97.94 160 HIS A N 1
ATOM 1292 C CA . HIS A 1 160 ? 2.507 -10.333 -5.491 1.00 97.94 160 HIS A CA 1
ATOM 1293 C C . HIS A 1 160 ? 1.445 -10.329 -4.394 1.00 97.94 160 HIS A C 1
ATOM 1295 O O . HIS A 1 160 ? 0.729 -9.340 -4.236 1.00 97.94 160 HIS A O 1
ATOM 1301 N N . CYS A 1 161 ? 1.293 -11.450 -3.689 1.00 97.56 161 CYS A N 1
ATOM 1302 C CA . CYS A 1 161 ? 0.215 -11.625 -2.728 1.00 97.56 161 CYS A CA 1
ATOM 1303 C C . CYS A 1 161 ? 0.717 -12.120 -1.369 1.00 97.56 161 CYS A C 1
ATOM 1305 O O . CYS A 1 161 ? 1.725 -12.824 -1.285 1.00 97.56 161 CYS A O 1
ATOM 1307 N N . ALA A 1 162 ? -0.008 -11.772 -0.313 1.00 98.31 162 ALA A N 1
ATOM 1308 C CA . ALA A 1 162 ? 0.093 -12.365 1.011 1.00 98.31 162 ALA A CA 1
ATOM 1309 C C . ALA A 1 162 ? -1.306 -12.740 1.519 1.00 98.31 162 ALA A C 1
ATOM 1311 O O . ALA A 1 162 ? -2.298 -12.158 1.087 1.00 98.31 162 ALA A O 1
ATOM 1312 N N . VAL A 1 163 ? -1.389 -13.698 2.439 1.00 98.38 163 VAL A N 1
ATOM 1313 C CA . VAL A 1 163 ? -2.640 -14.187 3.035 1.00 98.38 163 VAL A CA 1
ATOM 1314 C C . VAL A 1 163 ? -2.647 -13.966 4.547 1.00 98.38 163 VAL A C 1
ATOM 1316 O O . VAL A 1 163 ? -1.599 -14.025 5.193 1.00 98.38 163 VAL A O 1
ATOM 1319 N N . SER A 1 164 ? -3.824 -13.726 5.117 1.00 98.25 164 SER A N 1
ATOM 1320 C CA . SER A 1 164 ? -4.040 -13.561 6.553 1.00 98.25 164 SER A CA 1
ATOM 1321 C C . SER A 1 164 ? -5.403 -14.103 6.983 1.00 98.25 164 SER A C 1
ATOM 1323 O O . SER A 1 164 ? -6.362 -14.136 6.210 1.00 98.25 164 SER A O 1
ATOM 1325 N N . ASP A 1 165 ? -5.487 -14.510 8.247 1.00 97.00 165 ASP A N 1
ATOM 1326 C CA . ASP A 1 165 ? -6.733 -14.871 8.926 1.00 97.00 165 ASP A CA 1
ATOM 1327 C C . ASP A 1 165 ? -7.317 -13.712 9.754 1.00 97.00 165 ASP A C 1
ATOM 1329 O O . ASP A 1 165 ? -8.513 -13.695 10.040 1.00 97.00 165 ASP A O 1
ATOM 1333 N N . ASP A 1 166 ? -6.499 -12.725 10.128 1.00 97.56 166 ASP A N 1
ATOM 1334 C CA . ASP A 1 166 ? -6.802 -11.774 11.208 1.00 97.56 166 ASP A CA 1
ATOM 1335 C C . ASP A 1 166 ? -6.482 -10.302 10.879 1.00 97.56 166 ASP A C 1
ATOM 1337 O O . ASP A 1 166 ? -6.616 -9.451 11.761 1.00 97.56 166 ASP A O 1
ATOM 1341 N N . LEU A 1 167 ? -6.068 -9.995 9.638 1.00 98.56 167 LEU A N 1
ATOM 1342 C CA . LEU A 1 167 ? -5.619 -8.665 9.183 1.00 98.56 167 LEU A CA 1
ATOM 1343 C C . LEU A 1 167 ? -4.345 -8.149 9.887 1.00 98.56 167 LEU A C 1
ATOM 1345 O O . LEU A 1 167 ? -3.998 -6.975 9.779 1.00 98.56 167 LEU A O 1
ATOM 1349 N N . VAL A 1 168 ? -3.613 -8.986 10.620 1.00 98.31 168 VAL A N 1
ATOM 1350 C CA . VAL A 1 168 ? -2.411 -8.560 11.362 1.00 98.31 168 VAL A CA 1
ATOM 1351 C C . VAL A 1 168 ? -1.238 -9.493 11.101 1.00 98.31 168 VAL A C 1
ATOM 1353 O O . VAL A 1 168 ? -0.115 -9.041 10.900 1.00 98.31 168 VAL A O 1
ATOM 1356 N N . SER A 1 169 ? -1.497 -10.789 11.083 1.00 98.06 169 SER A N 1
ATOM 1357 C CA . SER A 1 169 ? -0.538 -11.849 10.827 1.00 98.06 169 SER A CA 1
ATOM 1358 C C . SER A 1 169 ? -0.630 -12.225 9.353 1.00 98.06 169 SER A C 1
ATOM 1360 O O . SER A 1 169 ? -1.627 -12.804 8.920 1.00 98.06 169 SER A O 1
ATOM 1362 N N . TRP A 1 170 ? 0.390 -11.867 8.577 1.00 98.44 170 TRP A N 1
ATOM 1363 C CA . TRP A 1 170 ? 0.418 -12.058 7.128 1.00 98.44 170 TRP A CA 1
ATOM 1364 C C . TRP A 1 170 ? 1.520 -13.034 6.716 1.00 98.44 170 TRP A C 1
ATOM 1366 O O . TRP A 1 170 ? 2.628 -13.006 7.251 1.00 98.44 170 TRP A O 1
ATOM 1376 N N . MET A 1 171 ? 1.219 -13.882 5.736 1.00 97.31 171 MET A N 1
ATOM 1377 C CA . MET A 1 171 ? 2.159 -14.816 5.119 1.00 97.31 171 MET A CA 1
ATOM 1378 C C . MET A 1 171 ? 2.257 -14.510 3.626 1.00 97.31 171 MET A C 1
ATOM 1380 O O . MET A 1 171 ? 1.245 -14.560 2.930 1.00 97.31 171 MET A O 1
ATOM 1384 N N . LYS A 1 172 ? 3.459 -14.201 3.121 1.00 96.81 172 LYS A N 1
ATOM 1385 C CA . LYS A 1 172 ? 3.689 -14.074 1.673 1.00 96.81 172 LYS A CA 1
ATOM 1386 C C . LYS A 1 172 ? 3.361 -15.395 0.982 1.00 96.81 172 LYS A C 1
ATOM 1388 O O . LYS A 1 172 ? 3.689 -16.459 1.501 1.00 96.81 172 LYS A O 1
ATOM 1393 N N . ILE A 1 173 ? 2.743 -15.315 -0.189 1.00 96.69 173 ILE A N 1
ATOM 1394 C CA . ILE A 1 173 ? 2.557 -16.486 -1.040 1.00 96.69 173 ILE A CA 1
ATOM 1395 C C . ILE A 1 173 ? 3.918 -16.912 -1.581 1.00 96.69 173 ILE A C 1
ATOM 1397 O O . ILE A 1 173 ? 4.636 -16.104 -2.158 1.00 96.69 173 ILE A O 1
ATOM 1401 N N . ASP A 1 174 ? 4.278 -18.178 -1.384 1.00 92.06 174 ASP A N 1
ATOM 1402 C CA . ASP A 1 174 ? 5.508 -18.744 -1.934 1.00 92.06 174 ASP A CA 1
ATOM 1403 C C . ASP A 1 174 ? 5.247 -19.242 -3.359 1.00 92.06 174 ASP A C 1
ATOM 1405 O O . ASP A 1 174 ? 4.908 -20.400 -3.598 1.00 92.06 174 ASP A O 1
ATOM 1409 N N . ASN A 1 175 ? 5.327 -18.328 -4.325 1.00 93.12 175 ASN A N 1
ATOM 1410 C CA . ASN A 1 175 ? 5.244 -18.669 -5.738 1.00 93.12 175 ASN A CA 1
ATOM 1411 C C . ASN A 1 175 ? 6.235 -17.822 -6.543 1.00 93.12 175 ASN A C 1
ATOM 1413 O O . ASN A 1 175 ? 6.213 -16.594 -6.532 1.00 93.12 175 ASN A O 1
ATOM 1417 N N . ASN A 1 176 ? 7.104 -18.485 -7.305 1.00 89.44 176 ASN A N 1
ATOM 1418 C CA . ASN A 1 176 ? 8.112 -17.815 -8.128 1.00 89.44 176 ASN A CA 1
ATOM 1419 C C . ASN A 1 176 ? 7.520 -17.043 -9.324 1.00 89.44 176 ASN A C 1
ATOM 1421 O O . ASN A 1 176 ? 8.201 -16.209 -9.934 1.00 89.44 176 ASN A O 1
ATOM 1425 N N . ARG A 1 177 ? 6.258 -17.308 -9.681 1.00 94.25 177 ARG A N 1
ATOM 1426 C CA . ARG A 1 177 ? 5.522 -16.542 -10.681 1.00 94.25 177 ARG A CA 1
ATOM 1427 C C . ARG A 1 177 ? 4.916 -15.310 -10.005 1.00 94.25 177 ARG A C 1
ATOM 1429 O O . ARG A 1 177 ? 4.253 -15.454 -8.985 1.00 94.25 177 ARG A O 1
ATOM 1436 N N . PRO A 1 178 ? 5.082 -14.104 -10.578 1.00 96.19 178 PRO A N 1
ATOM 1437 C CA . PRO A 1 178 ? 4.394 -12.910 -10.083 1.00 96.19 178 PRO A CA 1
ATOM 1438 C C . PRO A 1 178 ? 2.874 -13.120 -10.113 1.00 96.19 178 PRO A C 1
ATOM 1440 O O . PRO A 1 178 ? 2.383 -13.908 -10.925 1.00 96.19 178 PRO A O 1
ATOM 1443 N N . LEU A 1 179 ? 2.139 -12.372 -9.285 1.00 97.81 179 LEU A N 1
ATOM 1444 C CA . LEU A 1 179 ? 0.683 -12.303 -9.436 1.00 97.81 179 LEU A CA 1
ATOM 1445 C C . LEU A 1 179 ? 0.350 -11.535 -10.719 1.00 97.81 179 LEU A C 1
ATOM 1447 O O . LEU A 1 179 ? -0.450 -11.969 -11.539 1.00 97.81 179 LEU A O 1
ATOM 1451 N N . PHE A 1 180 ? 1.025 -10.402 -10.906 1.00 98.31 180 PHE A N 1
ATOM 1452 C CA . PHE A 1 180 ? 0.859 -9.532 -12.060 1.00 98.31 180 PHE A CA 1
ATOM 1453 C C . PHE A 1 180 ? 2.167 -8.789 -12.353 1.00 98.31 180 PHE A C 1
ATOM 1455 O O . PHE A 1 180 ? 2.955 -8.535 -11.443 1.00 98.31 180 PHE A O 1
ATOM 1462 N N . LYS A 1 181 ? 2.417 -8.453 -13.619 1.00 97.62 181 LYS A N 1
ATOM 1463 C CA . LYS A 1 181 ? 3.603 -7.712 -14.070 1.00 97.62 181 LYS A CA 1
ATOM 1464 C C . LYS A 1 181 ? 3.189 -6.561 -14.968 1.00 97.62 181 LYS A C 1
ATOM 1466 O O . LYS A 1 181 ? 2.244 -6.695 -15.742 1.00 97.62 181 LYS A O 1
ATOM 1471 N N . ARG A 1 182 ? 3.978 -5.487 -14.936 1.00 97.12 182 ARG A N 1
ATOM 1472 C CA . ARG A 1 182 ? 3.927 -4.427 -15.948 1.00 97.12 182 ARG A CA 1
ATOM 1473 C C . ARG A 1 182 ? 4.050 -5.012 -17.362 1.00 97.12 182 ARG A C 1
ATOM 1475 O O . ARG A 1 182 ? 4.573 -6.116 -17.553 1.00 97.12 182 ARG A O 1
ATOM 1482 N N . GLY A 1 183 ? 3.620 -4.251 -18.363 1.00 96.94 183 GLY A N 1
ATOM 1483 C CA . GLY A 1 183 ? 3.614 -4.693 -19.756 1.00 96.94 183 GLY A CA 1
ATOM 1484 C C . GLY A 1 183 ? 4.995 -5.071 -20.284 1.00 96.94 183 GLY A C 1
ATOM 1485 O O . GLY A 1 183 ? 6.031 -4.682 -19.747 1.00 96.94 183 GLY A O 1
ATOM 1486 N N . LYS A 1 184 ? 5.039 -5.829 -21.380 1.00 95.88 184 LYS A N 1
ATOM 1487 C CA . LYS A 1 184 ? 6.286 -6.059 -22.131 1.00 95.88 184 LYS A CA 1
ATOM 1488 C C . LYS A 1 184 ? 6.788 -4.755 -22.770 1.00 95.88 184 LYS A C 1
ATOM 1490 O O . LYS A 1 184 ? 6.058 -3.773 -22.837 1.00 95.88 184 LYS A O 1
ATOM 1495 N N . SER A 1 185 ? 8.028 -4.751 -23.261 1.00 95.62 185 SER A N 1
ATOM 1496 C CA . SER A 1 185 ? 8.559 -3.579 -23.969 1.00 95.62 185 SER A CA 1
ATOM 1497 C C . SER A 1 185 ? 7.678 -3.265 -25.179 1.00 95.62 185 SER A C 1
ATOM 1499 O O . SER A 1 185 ? 7.234 -4.186 -25.870 1.00 95.62 185 SER A O 1
ATOM 1501 N N . GLY A 1 186 ? 7.381 -1.985 -25.386 1.00 95.00 186 GLY A N 1
ATOM 1502 C CA . GLY A 1 186 ? 6.426 -1.522 -26.389 1.00 95.00 186 GLY A CA 1
ATOM 1503 C C . GLY A 1 186 ? 5.005 -1.307 -25.873 1.00 95.00 186 GLY A C 1
ATOM 1504 O O . GLY A 1 186 ? 4.258 -0.580 -26.517 1.00 95.00 186 GLY A O 1
ATOM 1505 N N . ALA A 1 187 ? 4.617 -1.905 -24.742 1.00 97.00 187 ALA A N 1
ATOM 1506 C CA . ALA A 1 187 ? 3.279 -1.723 -24.181 1.00 97.00 187 ALA A CA 1
ATOM 1507 C C . ALA A 1 187 ? 3.141 -0.371 -23.465 1.00 97.00 187 ALA A C 1
ATOM 1509 O O . ALA A 1 187 ? 4.101 0.118 -22.877 1.00 97.00 187 ALA A O 1
ATOM 1510 N N . TRP A 1 188 ? 1.930 0.188 -23.435 1.00 96.81 188 TRP A N 1
ATOM 1511 C CA . TRP A 1 188 ? 1.638 1.454 -22.749 1.00 96.81 188 TRP A CA 1
ATOM 1512 C C . TRP A 1 188 ? 2.043 1.441 -21.263 1.00 96.81 188 TRP A C 1
ATOM 1514 O O . TRP A 1 188 ? 2.602 2.407 -20.762 1.00 96.81 188 TRP A O 1
ATOM 1524 N N . ASN A 1 189 ? 1.873 0.308 -20.575 1.00 96.88 189 ASN A N 1
ATOM 1525 C CA . ASN A 1 189 ? 2.256 0.101 -19.177 1.00 96.88 189 ASN A CA 1
ATOM 1526 C C . ASN A 1 189 ? 3.655 -0.515 -19.016 1.00 96.88 189 ASN A C 1
ATOM 1528 O O . ASN A 1 189 ? 3.881 -1.320 -18.112 1.00 96.88 189 ASN A O 1
ATOM 1532 N N . GLN A 1 190 ? 4.601 -0.225 -19.914 1.00 97.00 190 GLN A N 1
ATOM 1533 C CA . GLN A 1 190 ? 5.936 -0.833 -19.865 1.00 97.00 190 GLN A CA 1
ATOM 1534 C C . GLN A 1 190 ? 6.871 -0.256 -18.784 1.00 97.00 190 GLN A C 1
ATOM 1536 O O . GLN A 1 190 ? 7.980 -0.774 -18.630 1.00 97.00 190 GLN A O 1
ATOM 1541 N N . GLY A 1 191 ? 6.478 0.787 -18.054 1.00 97.12 191 GLY A N 1
ATOM 1542 C CA . GLY A 1 191 ? 7.307 1.439 -17.040 1.00 97.12 191 GLY A CA 1
ATOM 1543 C C . GLY A 1 191 ? 7.148 0.823 -15.651 1.00 97.12 191 GLY A C 1
ATOM 1544 O O . GLY A 1 191 ? 7.995 0.033 -15.251 1.00 97.12 191 GLY A O 1
ATOM 1545 N N . ALA A 1 192 ? 6.083 1.137 -14.922 1.00 97.50 192 ALA A N 1
ATOM 1546 C CA . ALA A 1 192 ? 5.842 0.615 -13.570 1.00 97.50 192 ALA A CA 1
ATOM 1547 C C . ALA A 1 192 ? 4.343 0.497 -13.263 1.00 97.50 192 ALA A C 1
ATOM 1549 O O . ALA A 1 192 ? 3.517 0.972 -14.046 1.00 97.50 192 ALA A O 1
ATOM 1550 N N . ILE A 1 193 ? 4.001 -0.201 -12.176 1.00 98.06 193 ILE A N 1
ATOM 1551 C CA . ILE A 1 193 ? 2.616 -0.483 -11.767 1.00 98.06 193 ILE A CA 1
ATOM 1552 C C . ILE A 1 193 ? 2.403 -0.289 -10.261 1.00 98.06 193 ILE A C 1
ATOM 1554 O O . ILE A 1 193 ? 3.151 -0.841 -9.467 1.00 98.06 193 ILE A O 1
ATOM 1558 N N . TRP A 1 194 ? 1.356 0.419 -9.849 1.00 97.25 194 TRP A N 1
ATOM 1559 C CA . TRP A 1 194 ? 1.073 0.720 -8.440 1.00 97.25 194 TRP A CA 1
ATOM 1560 C C . TRP A 1 194 ? -0.372 0.399 -8.059 1.00 97.25 194 TRP A C 1
ATOM 1562 O O . TRP A 1 194 ? -1.242 0.267 -8.922 1.00 97.25 194 TRP A O 1
ATOM 1572 N N . GLN A 1 195 ? -0.616 0.299 -6.748 1.00 95.69 195 GLN A N 1
ATOM 1573 C CA . GLN A 1 195 ? -1.957 0.258 -6.146 1.00 95.69 195 GLN A CA 1
ATOM 1574 C C . GLN A 1 195 ? -2.873 -0.825 -6.748 1.00 95.69 195 GLN A C 1
ATOM 1576 O O . GLN A 1 195 ? -3.970 -0.538 -7.220 1.00 95.69 195 GLN A O 1
ATOM 1581 N N . GLY A 1 196 ? -2.408 -2.079 -6.764 1.00 97.56 196 GLY A N 1
ATOM 1582 C CA . GLY A 1 196 ? -3.160 -3.206 -7.318 1.00 97.56 196 GLY A CA 1
ATOM 1583 C C . GLY A 1 196 ? -4.383 -3.580 -6.475 1.00 97.56 196 GLY A C 1
ATOM 1584 O O . GLY A 1 196 ? -4.280 -4.419 -5.586 1.00 97.56 196 GLY A O 1
ATOM 1585 N N . GLU A 1 197 ? -5.541 -2.995 -6.764 1.00 97.69 197 GLU A N 1
ATOM 1586 C CA . GLU A 1 197 ? -6.792 -3.216 -6.040 1.00 97.69 197 GLU A CA 1
ATOM 1587 C C . GLU A 1 197 ? -7.634 -4.320 -6.690 1.00 97.69 197 GLU A C 1
ATOM 1589 O O . GLU A 1 197 ? -7.995 -4.244 -7.865 1.00 97.69 197 GLU A O 1
ATOM 1594 N N . VAL A 1 198 ? -7.977 -5.349 -5.912 1.00 98.44 198 VAL A N 1
ATOM 1595 C CA . VAL A 1 198 ? -8.774 -6.485 -6.389 1.00 98.44 198 VAL A CA 1
ATOM 1596 C C . VAL A 1 198 ? -10.231 -6.339 -5.974 1.00 98.44 198 VAL A C 1
ATOM 1598 O O . VAL A 1 198 ? -10.544 -6.155 -4.798 1.00 98.44 198 VAL A O 1
ATOM 1601 N N . ARG A 1 199 ? -11.134 -6.512 -6.940 1.00 97.31 199 ARG A N 1
ATOM 1602 C CA . ARG A 1 199 ? -12.572 -6.670 -6.725 1.00 97.31 199 ARG A CA 1
ATOM 1603 C C . ARG A 1 199 ? -13.003 -8.079 -7.112 1.00 97.31 199 ARG A C 1
ATOM 1605 O O . ARG A 1 199 ? -12.696 -8.550 -8.204 1.00 97.31 199 ARG A O 1
ATOM 1612 N N . VAL A 1 200 ? -13.715 -8.735 -6.202 1.00 96.31 200 VAL A N 1
ATOM 1613 C CA . VAL A 1 200 ? -14.350 -10.035 -6.443 1.00 96.31 200 VAL A CA 1
ATOM 1614 C C . VAL A 1 200 ? -15.731 -9.782 -7.036 1.00 96.31 200 VAL A C 1
ATOM 1616 O O . VAL A 1 200 ? -16.501 -9.003 -6.472 1.00 96.31 200 VAL A O 1
ATOM 1619 N N . HIS A 1 201 ? -16.044 -10.426 -8.155 1.00 94.81 201 HIS A N 1
ATOM 1620 C CA . HIS A 1 201 ? -17.378 -10.399 -8.743 1.00 94.81 201 HIS A CA 1
ATOM 1621 C C . HIS A 1 201 ? -17.638 -11.730 -9.447 1.00 94.81 201 HIS A C 1
ATOM 1623 O O . HIS A 1 201 ? -16.842 -12.148 -10.286 1.00 94.81 201 HIS A O 1
ATOM 1629 N N . ASP A 1 202 ? -18.726 -12.395 -9.059 1.00 94.12 202 ASP A N 1
ATOM 1630 C CA . ASP A 1 202 ? -19.055 -13.764 -9.456 1.00 94.12 202 ASP A CA 1
ATOM 1631 C C . ASP A 1 202 ? -17.877 -14.732 -9.225 1.00 94.12 202 ASP A C 1
ATOM 1633 O O . ASP A 1 202 ? -17.345 -14.810 -8.115 1.00 94.12 202 ASP A O 1
ATOM 1637 N N . ASP A 1 203 ? -17.463 -15.472 -10.249 1.00 95.81 203 ASP A N 1
ATOM 1638 C CA . ASP A 1 203 ? -16.344 -16.414 -10.230 1.00 95.81 203 ASP A CA 1
ATOM 1639 C C . ASP A 1 203 ? -15.004 -15.776 -10.649 1.00 95.81 203 ASP A C 1
ATOM 1641 O O . ASP A 1 203 ? -14.019 -16.482 -10.884 1.00 95.81 203 ASP A O 1
ATOM 1645 N N . MET A 1 204 ? -14.941 -14.441 -10.702 1.00 97.81 204 MET A N 1
ATOM 1646 C CA . MET A 1 204 ? -13.818 -13.683 -11.247 1.00 97.81 204 MET A CA 1
ATOM 1647 C C . MET A 1 204 ? -13.193 -12.717 -10.233 1.00 97.81 204 MET A C 1
ATOM 1649 O O . MET A 1 204 ? -13.850 -12.124 -9.371 1.00 97.81 204 MET A O 1
ATOM 1653 N N . LEU A 1 205 ? -11.886 -12.512 -10.389 1.00 98.50 205 LEU A N 1
ATOM 1654 C CA . LEU A 1 205 ? -11.127 -11.444 -9.750 1.00 98.50 205 LEU A CA 1
ATOM 1655 C C . LEU A 1 205 ? -10.763 -10.385 -10.786 1.00 98.50 205 LEU A C 1
ATOM 1657 O O . LEU A 1 205 ? -10.190 -10.702 -11.828 1.00 98.50 205 LEU A O 1
ATOM 1661 N N . TYR A 1 206 ? -11.041 -9.126 -10.463 1.00 98.62 206 TYR A N 1
ATOM 1662 C CA . TYR A 1 206 ? -10.727 -7.955 -11.276 1.00 98.62 206 TYR A CA 1
ATOM 1663 C C . TYR A 1 206 ? -9.685 -7.100 -10.557 1.00 98.62 206 TYR A C 1
ATOM 1665 O O . TYR A 1 206 ? -9.965 -6.539 -9.502 1.00 98.62 206 TYR A O 1
ATOM 1673 N N . LEU A 1 207 ? -8.483 -7.006 -11.122 1.00 98.62 207 LEU A N 1
ATOM 1674 C CA . LEU A 1 207 ? -7.375 -6.198 -10.621 1.00 98.62 207 LEU A CA 1
ATOM 1675 C C . LEU A 1 207 ? -7.347 -4.851 -11.348 1.00 98.62 207 LEU A C 1
ATOM 1677 O O . LEU A 1 207 ? -6.941 -4.783 -12.511 1.00 98.62 207 LEU A O 1
ATOM 1681 N N . PHE A 1 208 ? -7.731 -3.788 -10.650 1.00 98.38 208 PHE A N 1
ATOM 1682 C CA . PHE A 1 208 ? -7.501 -2.409 -11.069 1.00 98.38 208 PHE A CA 1
ATOM 1683 C C . PHE A 1 208 ? -6.118 -1.968 -10.598 1.00 98.38 208 PHE A C 1
ATOM 1685 O O . PHE A 1 208 ? -5.701 -2.305 -9.494 1.00 98.38 208 PHE A O 1
ATOM 1692 N N . TYR A 1 209 ? -5.384 -1.240 -11.431 1.00 98.19 209 TYR A N 1
ATOM 1693 C CA . TYR A 1 209 ? -4.045 -0.774 -11.075 1.00 98.19 209 TYR A CA 1
ATOM 1694 C C . TYR A 1 209 ? -3.702 0.529 -11.784 1.00 98.19 209 TYR A C 1
ATOM 1696 O O . TYR A 1 209 ? -4.151 0.776 -12.906 1.00 98.19 209 TYR A O 1
ATOM 1704 N N . GLU A 1 210 ? -2.864 1.344 -11.152 1.00 97.56 210 GLU A N 1
ATOM 1705 C CA . GLU A 1 210 ? -2.156 2.406 -11.855 1.00 97.56 210 GLU A CA 1
ATOM 1706 C C . GLU A 1 210 ? -0.990 1.791 -12.624 1.00 97.56 210 GLU A C 1
ATOM 1708 O O . GLU A 1 210 ? -0.251 0.953 -12.109 1.00 97.56 210 GLU A O 1
ATOM 1713 N N . ALA A 1 211 ? -0.801 2.224 -13.861 1.00 97.69 211 ALA A N 1
ATOM 1714 C CA . ALA A 1 211 ? 0.365 1.907 -14.658 1.00 97.69 211 ALA A CA 1
ATOM 1715 C C . ALA A 1 211 ? 0.961 3.182 -15.230 1.00 97.69 211 ALA A C 1
ATOM 1717 O O . ALA A 1 211 ? 0.238 4.065 -15.675 1.00 97.69 211 ALA A O 1
ATOM 1718 N N . TRP A 1 212 ? 2.283 3.228 -15.298 1.00 97.62 212 TRP A N 1
ATOM 1719 C CA . TRP A 1 212 ? 3.016 4.306 -15.937 1.00 97.62 212 TRP A CA 1
ATOM 1720 C C . TRP A 1 212 ? 3.866 3.747 -17.069 1.00 97.62 212 TRP A C 1
ATOM 1722 O O . TRP A 1 212 ? 4.483 2.680 -16.956 1.00 97.62 212 TRP A O 1
ATOM 1732 N N . GLY A 1 213 ? 3.911 4.481 -18.168 1.00 97.00 213 GLY A N 1
ATOM 1733 C CA . GLY A 1 213 ? 4.760 4.171 -19.302 1.00 97.00 213 GLY A CA 1
ATOM 1734 C C . GLY A 1 213 ? 4.327 4.938 -20.537 1.00 97.00 213 GLY A C 1
ATOM 1735 O O . GLY A 1 213 ? 3.612 5.932 -20.462 1.00 97.00 213 GLY A O 1
A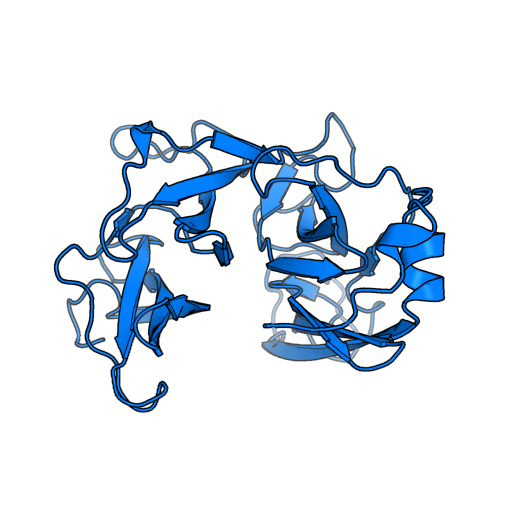TOM 1736 N N . SER A 1 214 ? 4.798 4.479 -21.684 1.00 95.25 214 SER A N 1
ATOM 1737 C CA . SER A 1 214 ? 4.474 5.031 -22.995 1.00 95.25 214 SER A CA 1
ATOM 1738 C C . SER A 1 214 ? 4.366 3.879 -23.980 1.00 95.25 214 SER A C 1
ATOM 1740 O O . SER A 1 214 ? 5.035 2.865 -23.809 1.00 95.25 214 SER A O 1
ATOM 1742 N N . GLU A 1 215 ? 3.529 3.989 -25.003 1.00 94.81 215 GLU A N 1
ATOM 1743 C CA . GLU A 1 215 ? 3.502 2.987 -26.070 1.00 94.81 215 GLU A CA 1
ATOM 1744 C C . GLU A 1 215 ? 4.724 3.148 -26.993 1.00 94.81 215 GLU A C 1
ATOM 1746 O O . GLU A 1 215 ? 5.189 4.260 -27.245 1.00 94.81 215 GLU A O 1
ATOM 1751 N N . GLY A 1 216 ? 5.253 2.036 -27.511 1.00 92.62 216 GLY A N 1
ATOM 1752 C CA . GLY A 1 216 ? 6.371 2.041 -28.458 1.00 92.62 216 GLY A CA 1
ATOM 1753 C C . GLY A 1 216 ? 7.757 1.869 -27.827 1.00 92.62 216 GLY A C 1
ATOM 1754 O O . GLY A 1 216 ? 7.916 1.422 -26.692 1.00 92.62 216 GLY A O 1
ATOM 1755 N N . TYR A 1 217 ? 8.806 2.126 -28.607 1.00 90.62 217 TYR A N 1
ATOM 1756 C CA . TYR A 1 217 ? 10.177 1.828 -28.192 1.00 90.62 217 TYR A CA 1
ATOM 1757 C C . TYR A 1 217 ? 10.658 2.769 -27.078 1.00 90.62 217 TYR A C 1
ATOM 1759 O O . TYR A 1 217 ? 10.818 3.966 -27.298 1.00 90.62 217 TYR A O 1
ATOM 1767 N N . ALA A 1 218 ? 10.955 2.203 -25.907 1.00 90.69 218 ALA A N 1
ATOM 1768 C CA . ALA A 1 218 ? 11.575 2.896 -24.782 1.00 90.69 218 ALA A CA 1
ATOM 1769 C C . ALA A 1 218 ? 12.915 2.212 -24.433 1.00 90.69 218 ALA A C 1
ATOM 1771 O O . ALA A 1 218 ? 12.918 1.208 -23.711 1.00 90.69 218 ALA A O 1
ATOM 1772 N N . PRO A 1 219 ? 14.067 2.718 -24.924 1.00 83.56 219 PRO A N 1
ATOM 1773 C CA . PRO A 1 219 ? 15.380 2.101 -24.690 1.00 83.56 219 PRO A CA 1
ATOM 1774 C C . PRO A 1 219 ? 15.778 2.067 -23.207 1.00 83.56 219 PRO A C 1
ATOM 1776 O O . PRO A 1 219 ? 16.605 1.254 -22.804 1.00 83.56 219 PRO A O 1
ATOM 1779 N N . TYR A 1 220 ? 15.162 2.927 -22.394 1.00 87.56 220 TYR A N 1
ATOM 1780 C CA . TYR A 1 220 ? 15.452 3.111 -20.974 1.00 87.56 220 TYR A CA 1
ATOM 1781 C C . TYR A 1 220 ? 14.233 2.809 -20.102 1.00 87.56 220 TYR A C 1
ATOM 1783 O O . TYR A 1 220 ? 13.984 3.499 -19.122 1.00 87.56 220 TYR A O 1
ATOM 1791 N N . ARG A 1 221 ? 13.452 1.777 -20.443 1.00 89.38 221 ARG A N 1
ATOM 1792 C CA . ARG A 1 221 ? 12.208 1.459 -19.718 1.00 89.38 221 ARG A CA 1
ATOM 1793 C C . ARG A 1 221 ? 12.376 1.106 -18.231 1.00 89.38 221 ARG A C 1
ATOM 1795 O O . ARG A 1 221 ? 11.392 1.063 -17.501 1.00 89.38 221 ARG A O 1
ATOM 1802 N N . ASP A 1 222 ? 13.605 0.813 -17.811 1.00 91.12 222 ASP A N 1
ATOM 1803 C CA . ASP A 1 222 ? 13.974 0.568 -16.413 1.00 91.12 222 ASP A CA 1
ATOM 1804 C C . ASP A 1 222 ? 14.495 1.826 -15.706 1.00 91.12 222 ASP A C 1
ATOM 1806 O O . ASP A 1 222 ? 14.729 1.782 -14.508 1.00 91.12 222 ASP A O 1
ATOM 1810 N N . VAL A 1 223 ? 14.660 2.951 -16.405 1.00 92.75 223 VAL A N 1
ATOM 1811 C CA . VAL A 1 223 ? 14.932 4.238 -15.762 1.00 92.75 223 VAL A CA 1
ATOM 1812 C C . VAL A 1 223 ? 13.621 4.772 -15.202 1.00 92.75 223 VAL A C 1
ATOM 1814 O O . VAL A 1 223 ? 12.637 4.917 -15.932 1.00 92.75 223 VAL A O 1
ATOM 1817 N N . MET A 1 224 ? 13.621 5.058 -13.899 1.00 93.12 224 MET A N 1
ATOM 1818 C CA . MET A 1 224 ? 12.468 5.621 -13.203 1.00 93.12 224 MET A CA 1
ATOM 1819 C C . MET A 1 224 ? 11.985 6.884 -13.914 1.00 93.12 224 MET A C 1
ATOM 1821 O O . MET A 1 224 ? 12.774 7.801 -14.142 1.00 93.12 224 MET A O 1
ATOM 1825 N N . TYR A 1 225 ? 10.693 6.926 -14.237 1.00 92.81 225 TYR A N 1
ATOM 1826 C CA . TYR A 1 225 ? 10.033 8.099 -14.814 1.00 92.81 225 TYR A CA 1
ATOM 1827 C C . TYR A 1 225 ? 10.721 8.648 -16.079 1.00 92.81 225 TYR A C 1
ATOM 1829 O O . TYR A 1 225 ? 10.865 9.859 -16.243 1.00 92.81 225 TYR A O 1
ATOM 1837 N N . TYR A 1 226 ? 11.174 7.755 -16.969 1.00 93.81 226 TYR A N 1
ATOM 1838 C CA . TYR A 1 226 ? 11.745 8.129 -18.265 1.00 93.81 226 TYR A CA 1
ATOM 1839 C C . TYR A 1 226 ? 10.851 9.104 -19.071 1.00 93.81 226 TYR A C 1
ATOM 1841 O O . TYR A 1 226 ? 9.632 9.177 -18.914 1.00 93.81 226 TYR A O 1
ATOM 1849 N N . GLU A 1 227 ? 11.461 9.860 -19.983 1.00 91.88 227 GLU A N 1
ATOM 1850 C CA . GLU A 1 227 ? 10.753 10.893 -20.744 1.00 91.88 227 GLU A CA 1
ATOM 1851 C C . GLU A 1 227 ? 9.604 10.331 -21.602 1.00 91.88 227 GLU A C 1
ATOM 1853 O O . GLU A 1 227 ? 9.743 9.318 -22.289 1.00 91.88 227 GLU A O 1
ATOM 1858 N N . GLY A 1 228 ? 8.462 11.022 -21.582 1.00 91.00 228 GLY A N 1
ATOM 1859 C CA . GLY A 1 228 ? 7.297 10.701 -22.410 1.00 91.00 228 GLY A CA 1
ATOM 1860 C C . GLY A 1 228 ? 6.348 9.657 -21.822 1.00 91.00 228 GLY A C 1
ATOM 1861 O O . GLY A 1 228 ? 5.326 9.374 -22.445 1.00 91.00 228 GLY A O 1
ATOM 1862 N N . GLY A 1 229 ? 6.645 9.093 -20.647 1.00 94.56 229 GLY A N 1
ATOM 1863 C CA . GLY A 1 229 ? 5.699 8.233 -19.943 1.00 94.56 229 GLY A CA 1
ATOM 1864 C C . GLY A 1 229 ? 4.660 9.010 -19.131 1.00 94.56 229 GLY A C 1
ATOM 1865 O O . GLY A 1 229 ? 4.900 10.133 -18.685 1.00 94.56 229 GLY A O 1
ATOM 1866 N N . TYR A 1 230 ? 3.492 8.407 -18.942 1.00 96.25 230 TYR A N 1
ATOM 1867 C CA . TYR A 1 230 ? 2.368 8.981 -18.205 1.00 96.25 230 TYR A CA 1
ATOM 1868 C C . TYR A 1 230 ? 1.573 7.888 -17.485 1.00 96.25 230 TYR A C 1
ATOM 1870 O O . TYR A 1 230 ? 1.607 6.723 -17.883 1.00 96.25 230 TYR A O 1
ATOM 1878 N N . SER A 1 231 ? 0.877 8.269 -16.410 1.00 95.88 231 SER A N 1
ATOM 1879 C CA . SER A 1 231 ? 0.034 7.353 -15.637 1.00 95.88 231 SER A CA 1
ATOM 1880 C C . SER A 1 231 ? -1.319 7.128 -16.313 1.00 95.88 231 SER A C 1
ATOM 1882 O O . SER A 1 231 ? -1.948 8.063 -16.814 1.00 95.88 231 SER A O 1
ATOM 1884 N N . GLN A 1 232 ? -1.788 5.885 -16.295 1.00 96.94 232 GLN A N 1
ATOM 1885 C CA . GLN A 1 232 ? -3.106 5.456 -16.754 1.00 96.94 232 GLN A CA 1
ATOM 1886 C C . GLN A 1 232 ? -3.631 4.333 -15.851 1.00 96.94 232 GLN A C 1
ATOM 1888 O O . GLN A 1 232 ? -2.857 3.631 -15.200 1.00 96.94 232 GLN A O 1
ATOM 1893 N N . LEU A 1 233 ? -4.949 4.128 -15.842 1.00 97.44 233 LEU A N 1
ATOM 1894 C CA . LEU A 1 233 ? -5.567 2.997 -15.151 1.00 97.44 233 LEU A CA 1
ATOM 1895 C C . LEU A 1 233 ? -5.626 1.773 -16.064 1.00 97.44 233 LEU A C 1
ATOM 1897 O O . LEU A 1 233 ? -6.048 1.863 -17.218 1.00 97.44 233 LEU A O 1
ATOM 1901 N N . GLY A 1 234 ? -5.231 0.625 -15.526 1.00 98.00 234 GLY A N 1
ATOM 1902 C CA . GLY A 1 234 ? -5.368 -0.676 -16.160 1.00 98.00 234 GLY A CA 1
ATOM 1903 C C . GLY A 1 234 ? -6.354 -1.578 -15.426 1.00 98.00 234 GLY A C 1
ATOM 1904 O O . GLY A 1 234 ? -6.639 -1.395 -14.243 1.00 98.00 234 GLY A O 1
ATOM 1905 N N . LEU A 1 235 ? -6.845 -2.583 -16.152 1.00 98.06 235 LEU A N 1
ATOM 1906 C CA . LEU A 1 235 ? -7.650 -3.679 -15.626 1.00 98.06 235 LEU A CA 1
ATOM 1907 C C . LEU A 1 235 ? -7.052 -5.005 -16.104 1.00 98.06 235 LEU A C 1
ATOM 1909 O O . LEU A 1 235 ? -6.775 -5.176 -17.292 1.00 98.06 235 LEU A O 1
ATOM 1913 N N . ALA A 1 236 ? -6.851 -5.937 -15.182 1.00 98.25 236 ALA A N 1
ATOM 1914 C CA . ALA A 1 236 ? -6.557 -7.337 -15.466 1.00 98.25 236 ALA A CA 1
ATOM 1915 C C . ALA A 1 236 ? -7.588 -8.219 -14.755 1.00 98.25 236 ALA A C 1
ATOM 1917 O O . ALA A 1 236 ? -8.200 -7.788 -13.781 1.00 98.25 236 ALA A O 1
ATOM 1918 N N . ALA A 1 237 ? -7.791 -9.444 -15.231 1.00 98.25 237 ALA A N 1
ATOM 1919 C CA . ALA A 1 237 ? -8.722 -10.367 -14.598 1.00 98.25 237 ALA A CA 1
ATOM 1920 C C . ALA A 1 237 ? -8.247 -11.817 -14.701 1.00 98.25 237 ALA A C 1
ATOM 1922 O O . ALA A 1 237 ? -7.536 -12.180 -15.641 1.00 98.25 237 ALA A O 1
ATOM 1923 N N . CYS A 1 238 ? -8.663 -12.635 -13.741 1.00 98.06 238 CYS A N 1
ATOM 1924 C CA . CYS A 1 238 ? -8.540 -14.089 -13.771 1.00 98.06 238 CYS A CA 1
ATOM 1925 C C . CYS A 1 238 ? -9.730 -14.729 -13.049 1.00 98.06 238 CYS A C 1
ATOM 1927 O O . CYS A 1 238 ? -10.458 -14.046 -12.326 1.00 98.06 238 CYS A O 1
ATOM 1929 N N . SER A 1 239 ? -9.928 -16.034 -13.242 1.00 97.81 239 SER A N 1
ATOM 1930 C CA . SER A 1 239 ? -10.906 -16.771 -12.444 1.00 97.81 239 SER A CA 1
ATOM 1931 C C . SER A 1 239 ? -10.424 -16.918 -10.997 1.00 97.81 239 SER A C 1
ATOM 1933 O O . SER A 1 239 ? -9.219 -16.948 -10.716 1.00 97.81 239 SER A O 1
ATOM 1935 N N . ILE A 1 240 ? -11.366 -17.046 -10.063 1.00 96.94 240 ILE A N 1
ATOM 1936 C CA . ILE A 1 240 ? -11.068 -17.395 -8.670 1.00 96.94 240 ILE A CA 1
ATOM 1937 C C . ILE A 1 240 ? -10.311 -18.730 -8.611 1.00 96.94 240 ILE A C 1
ATOM 1939 O O . ILE A 1 240 ? -9.365 -18.858 -7.835 1.00 96.94 240 ILE A O 1
ATOM 1943 N N . GLU A 1 241 ? -10.672 -19.703 -9.453 1.00 95.50 241 GLU A N 1
ATOM 1944 C CA . GLU A 1 241 ? -9.989 -20.999 -9.537 1.00 95.50 241 GLU A CA 1
ATOM 1945 C C . GLU A 1 241 ? -8.514 -20.847 -9.932 1.00 95.50 241 GLU A C 1
ATOM 1947 O O . GLU A 1 241 ? -7.638 -21.414 -9.271 1.00 95.50 241 GLU A O 1
ATOM 1952 N N . ASP A 1 242 ? -8.218 -20.040 -10.954 1.00 96.81 242 ASP A N 1
ATOM 1953 C CA . ASP A 1 242 ? -6.847 -19.775 -11.397 1.00 96.81 242 ASP A CA 1
ATOM 1954 C C . ASP A 1 242 ? -6.037 -19.076 -10.309 1.00 96.81 242 ASP A C 1
ATOM 1956 O O . ASP A 1 242 ? -4.880 -19.434 -10.072 1.00 96.81 242 ASP A O 1
ATOM 1960 N N . PHE A 1 243 ? -6.633 -18.093 -9.627 1.00 97.19 243 PHE A N 1
ATOM 1961 C CA . PHE A 1 243 ? -5.983 -17.410 -8.514 1.00 97.19 243 PHE A CA 1
ATOM 1962 C C . PHE A 1 243 ? -5.672 -18.380 -7.377 1.00 97.19 243 PHE A C 1
ATOM 1964 O O . PHE A 1 243 ? -4.521 -18.480 -6.960 1.00 97.19 243 PHE A O 1
ATOM 1971 N N . LEU A 1 244 ? -6.657 -19.144 -6.903 1.00 95.31 244 LEU A N 1
ATOM 1972 C CA . LEU A 1 244 ? -6.457 -20.093 -5.809 1.00 95.31 244 LEU A CA 1
ATOM 1973 C C . LEU A 1 244 ? -5.435 -21.173 -6.185 1.00 95.31 244 LEU A C 1
ATOM 1975 O O . LEU A 1 244 ? -4.540 -21.468 -5.391 1.00 95.31 244 LEU A O 1
ATOM 1979 N N . THR A 1 245 ? -5.476 -21.676 -7.418 1.00 95.12 245 THR A N 1
ATOM 1980 C CA . THR A 1 245 ? -4.459 -22.592 -7.953 1.00 95.12 245 THR A CA 1
ATOM 1981 C C . THR A 1 245 ? -3.075 -21.945 -7.973 1.00 95.12 245 THR A C 1
ATOM 1983 O O . THR A 1 245 ? -2.084 -22.570 -7.588 1.00 95.12 245 THR A O 1
ATOM 1986 N N . TRP A 1 246 ? -2.984 -20.675 -8.379 1.00 96.56 246 TRP A N 1
ATOM 1987 C CA . TRP A 1 246 ? -1.740 -19.913 -8.353 1.00 96.56 246 TRP A CA 1
ATOM 1988 C C . TRP A 1 246 ? -1.210 -19.734 -6.925 1.00 96.56 246 TRP A C 1
ATOM 1990 O O . TRP A 1 246 ? -0.001 -19.808 -6.735 1.00 96.56 246 TRP A O 1
ATOM 2000 N N . THR A 1 247 ? -2.060 -19.572 -5.909 1.00 95.38 247 THR A N 1
ATOM 2001 C CA . THR A 1 247 ? -1.581 -19.401 -4.522 1.00 95.38 247 THR A CA 1
ATOM 2002 C C . THR A 1 247 ? -0.904 -20.646 -3.955 1.00 95.38 247 THR A C 1
ATOM 2004 O O . THR A 1 247 ? -0.158 -20.534 -2.989 1.00 95.38 247 THR A O 1
ATOM 2007 N N . GLN A 1 248 ? -1.178 -21.830 -4.517 1.00 91.25 248 GLN A N 1
ATOM 2008 C CA . GLN A 1 248 ? -0.745 -23.133 -3.991 1.00 91.25 248 GLN A CA 1
ATOM 2009 C C . GLN A 1 248 ? -1.208 -23.419 -2.547 1.00 91.25 248 GLN A C 1
ATOM 2011 O O . GLN A 1 248 ? -0.797 -24.412 -1.941 1.00 91.25 248 GLN A O 1
ATOM 2016 N N . ILE A 1 249 ? -2.102 -22.593 -1.995 1.00 86.12 249 ILE A N 1
ATOM 2017 C CA . ILE A 1 249 ? -2.681 -22.787 -0.672 1.00 86.12 249 ILE A CA 1
ATOM 2018 C C . ILE A 1 249 ? -3.871 -23.732 -0.788 1.00 86.12 249 ILE A C 1
ATOM 2020 O O . ILE A 1 249 ? -4.793 -23.522 -1.574 1.00 86.12 249 ILE A O 1
ATOM 2024 N N . LYS A 1 250 ? -3.890 -24.759 0.063 1.00 78.31 250 LYS A N 1
ATOM 2025 C CA . LYS A 1 250 ? -5.080 -25.585 0.263 1.00 78.31 250 LYS A CA 1
ATOM 2026 C C . LYS A 1 250 ? -6.017 -24.877 1.235 1.00 78.31 250 LYS A C 1
ATOM 2028 O O . LYS A 1 250 ? -5.743 -24.828 2.432 1.00 78.31 250 LYS A O 1
ATOM 2033 N N . LEU A 1 251 ? -7.113 -24.333 0.718 1.00 76.50 251 LEU A N 1
ATOM 2034 C CA . LEU A 1 251 ? -8.212 -23.836 1.544 1.00 76.50 251 LEU A CA 1
ATOM 2035 C C . LEU A 1 251 ? -9.083 -25.006 2.020 1.00 76.50 251 LEU A C 1
ATOM 2037 O O . LEU A 1 251 ? -9.149 -26.046 1.359 1.00 76.50 251 LEU A O 1
ATOM 2041 N N . SER A 1 252 ? -9.733 -24.864 3.177 1.00 63.53 252 SER A N 1
ATOM 2042 C CA . SER A 1 252 ? -10.691 -25.877 3.622 1.00 63.53 252 SER A CA 1
ATOM 2043 C C . SER A 1 252 ? -11.961 -25.804 2.756 1.00 63.53 252 SER A C 1
ATOM 2045 O O . SER A 1 252 ? -12.322 -24.724 2.287 1.00 63.53 252 SER A O 1
ATOM 2047 N N . PRO A 1 253 ? -12.685 -26.917 2.539 1.00 54.19 253 PRO A N 1
ATOM 2048 C CA . PRO A 1 253 ? -13.905 -26.915 1.722 1.00 54.19 253 PRO A CA 1
ATOM 2049 C C . PRO A 1 253 ? -14.967 -25.905 2.190 1.00 54.19 253 PRO A C 1
ATOM 2051 O O . PRO A 1 253 ? -15.713 -25.363 1.382 1.00 54.19 253 PRO A O 1
ATOM 2054 N N . GLU A 1 254 ? -15.000 -25.609 3.490 1.00 55.34 254 GLU A N 1
ATOM 2055 C CA . GLU A 1 254 ? -15.937 -24.667 4.115 1.00 55.34 254 GLU A CA 1
ATOM 2056 C C . GLU A 1 254 ? -15.611 -23.197 3.810 1.00 55.34 254 GLU A C 1
ATOM 2058 O O . GLU A 1 254 ? -16.495 -22.344 3.867 1.00 55.34 254 GLU A O 1
ATOM 2063 N N . THR A 1 255 ? -14.358 -22.880 3.458 1.00 53.94 255 THR A N 1
ATOM 2064 C CA . THR A 1 255 ? -13.943 -21.500 3.172 1.00 53.94 255 THR A CA 1
ATOM 2065 C C . THR A 1 255 ? -14.304 -21.058 1.754 1.00 53.94 255 THR A C 1
ATOM 2067 O O . THR A 1 255 ? -14.532 -19.873 1.541 1.00 53.94 255 THR A O 1
ATOM 2070 N N . ALA A 1 256 ? -14.443 -21.979 0.796 1.00 45.72 256 ALA A N 1
ATOM 2071 C CA . ALA A 1 256 ? -14.612 -21.668 -0.629 1.00 45.72 256 ALA A CA 1
ATOM 2072 C C . ALA A 1 256 ? -15.945 -20.984 -1.016 1.00 45.72 256 ALA A C 1
ATOM 2074 O O . ALA A 1 256 ? -16.065 -20.505 -2.138 1.00 45.72 256 ALA A O 1
ATOM 2075 N N . ILE A 1 257 ? -16.935 -20.916 -0.114 1.00 44.69 257 ILE A N 1
ATOM 2076 C CA . ILE A 1 257 ? -18.321 -20.514 -0.444 1.00 44.69 257 ILE A CA 1
ATOM 2077 C C . ILE A 1 257 ? -18.670 -19.082 0.018 1.00 44.69 257 ILE A C 1
ATOM 2079 O O . ILE A 1 257 ? -19.718 -18.550 -0.339 1.00 44.69 257 ILE A O 1
ATOM 2083 N N . GLN A 1 258 ? -17.804 -18.391 0.765 1.00 45.91 258 GLN A N 1
ATOM 2084 C CA . GLN A 1 258 ? -18.087 -17.005 1.170 1.00 45.91 258 GLN A CA 1
ATOM 2085 C C . GLN A 1 258 ? -17.701 -16.000 0.073 1.00 45.91 258 GLN A C 1
ATOM 2087 O O . GLN A 1 258 ? -16.682 -15.316 0.165 1.00 45.91 258 GLN A O 1
ATOM 2092 N N . THR A 1 259 ? -18.528 -15.916 -0.970 1.00 39.75 259 THR A N 1
ATOM 2093 C CA . THR A 1 259 ? -18.563 -14.797 -1.921 1.00 39.75 259 THR A CA 1
ATOM 2094 C C . THR A 1 259 ? -19.654 -13.824 -1.481 1.00 39.75 259 THR A C 1
ATOM 2096 O O . THR A 1 259 ? -20.836 -14.032 -1.744 1.00 39.75 259 THR A O 1
ATOM 2099 N N . GLY A 1 260 ? -19.270 -12.777 -0.759 1.00 38.03 260 GLY A N 1
ATOM 2100 C CA . GLY A 1 260 ? -20.191 -11.718 -0.361 1.00 38.03 260 GLY A CA 1
ATOM 2101 C C . GLY A 1 260 ? -19.516 -10.725 0.572 1.00 38.03 260 GLY A C 1
ATOM 2102 O O . GLY A 1 260 ? -18.955 -11.116 1.595 1.00 38.03 260 GLY A O 1
ATOM 2103 N N . PHE A 1 261 ? -19.553 -9.444 0.210 1.00 31.27 261 PHE A N 1
ATOM 2104 C CA . PHE A 1 261 ? -19.407 -8.377 1.196 1.00 31.27 261 PHE A CA 1
ATOM 2105 C C . PHE A 1 261 ? -20.645 -8.391 2.117 1.00 31.27 261 PHE A C 1
ATOM 2107 O O . PHE A 1 261 ? -21.719 -8.782 1.648 1.00 31.27 261 PHE A O 1
ATOM 2114 N N . PRO A 1 262 ? -20.527 -8.010 3.402 1.00 38.09 262 PRO A N 1
ATOM 2115 C CA . PRO A 1 262 ? -21.685 -7.522 4.145 1.00 38.09 262 PRO A CA 1
ATOM 2116 C C . PRO A 1 262 ? -22.287 -6.275 3.482 1.00 38.09 262 PRO A C 1
ATOM 2118 O O . PRO A 1 262 ? -21.522 -5.518 2.837 1.00 38.09 262 PRO A O 1
#

Radius of gyration: 18.46 Å; chains: 1; bounding box: 43×54×47 Å

Secondary structure (DSSP, 8-state):
--TTSTTSSEEEEEEEEE-TTSPEEEEEEEEETTEEEEEEEEEESSTTSS-EEPTT--SEET-EEEEEEEETTEEEEEEEE--EETTTTEE-S--EEEEEEESSTT---GGG-EEEE-PPSTT-TTSSEEEEEEEEEETTEEEEEEEEESS-SS--SEEEEEEESSSSSEEE---SS-SEEPPPTBSTT-SEEEEEEEEEETTEEEEEEEEEE-SB--TTTTSTT-TT-EEEEEEEEEEHHHHHHHHT----TTTTT-----